Protein AF-A0A9E0BG37-F1 (afdb_monomer)

Structure (mmCIF, N/CA/C/O backbone):
data_AF-A0A9E0BG37-F1
#
_entry.id   AF-A0A9E0BG37-F1
#
loop_
_atom_site.group_PDB
_atom_site.id
_atom_site.type_symbol
_atom_site.label_atom_id
_atom_site.label_alt_id
_atom_site.label_comp_id
_atom_site.label_asym_id
_atom_site.label_entity_id
_atom_site.label_seq_id
_atom_site.pdbx_PDB_ins_code
_atom_site.Cartn_x
_atom_site.Cartn_y
_atom_site.Cartn_z
_atom_site.occupancy
_atom_site.B_iso_or_equiv
_atom_site.auth_seq_id
_atom_site.auth_comp_id
_atom_site.auth_asym_id
_atom_site.auth_atom_id
_atom_site.pdbx_PDB_model_num
ATOM 1 N N . MET A 1 1 ? 70.802 4.303 3.129 1.00 33.84 1 MET A N 1
ATOM 2 C CA . MET A 1 1 ? 70.538 4.110 1.684 1.00 33.84 1 MET A CA 1
ATOM 3 C C . MET A 1 1 ? 69.513 2.998 1.517 1.00 33.84 1 MET A C 1
ATOM 5 O O . MET A 1 1 ? 69.677 1.950 2.123 1.00 33.84 1 MET A O 1
ATOM 9 N N . LYS A 1 2 ? 68.435 3.285 0.775 1.00 27.44 2 LYS A N 1
ATOM 10 C CA . LYS A 1 2 ? 67.266 2.429 0.494 1.00 27.44 2 LYS A CA 1
ATOM 11 C C . LYS A 1 2 ? 67.634 1.155 -0.272 1.00 27.44 2 LYS A C 1
ATOM 13 O O . LYS A 1 2 ? 68.474 1.248 -1.159 1.00 27.44 2 LYS A O 1
ATOM 18 N N . LYS A 1 3 ? 66.863 0.076 -0.077 1.00 28.39 3 LYS A N 1
ATOM 19 C CA . LYS A 1 3 ? 66.302 -0.750 -1.168 1.00 28.39 3 LYS A CA 1
ATOM 20 C C . LYS A 1 3 ? 64.937 -1.301 -0.735 1.00 28.39 3 LYS A C 1
ATOM 22 O O . LYS A 1 3 ? 64.868 -2.160 0.131 1.00 28.39 3 LYS A O 1
ATOM 27 N N . VAL A 1 4 ? 63.866 -0.767 -1.321 1.00 30.50 4 VAL A N 1
ATOM 28 C CA . VAL A 1 4 ? 62.513 -1.343 -1.276 1.00 30.50 4 VAL A CA 1
ATOM 29 C C . VAL A 1 4 ? 62.276 -1.945 -2.656 1.00 30.50 4 VAL A C 1
ATOM 31 O O . VAL A 1 4 ? 62.467 -1.258 -3.659 1.00 30.50 4 VAL A O 1
ATOM 34 N N . TYR A 1 5 ? 61.946 -3.233 -2.695 1.00 28.92 5 TYR A N 1
ATOM 35 C CA . TYR A 1 5 ? 61.667 -3.972 -3.921 1.00 28.92 5 TYR A CA 1
ATOM 36 C C . TYR A 1 5 ? 60.221 -3.723 -4.362 1.00 28.92 5 TYR A C 1
ATOM 38 O O . TYR A 1 5 ? 59.288 -3.919 -3.588 1.00 28.92 5 TYR A O 1
ATOM 46 N N . ILE A 1 6 ? 60.059 -3.291 -5.612 1.00 29.67 6 ILE A N 1
ATOM 47 C CA . ILE A 1 6 ? 58.786 -3.251 -6.335 1.00 29.67 6 ILE A CA 1
ATOM 48 C C . ILE A 1 6 ? 58.607 -4.625 -6.977 1.00 29.67 6 ILE A C 1
ATOM 50 O O . ILE A 1 6 ? 59.437 -5.027 -7.792 1.00 29.67 6 ILE A O 1
ATOM 54 N N . ILE A 1 7 ? 57.534 -5.332 -6.626 1.00 31.00 7 ILE A N 1
ATOM 55 C CA . ILE A 1 7 ? 57.064 -6.481 -7.402 1.00 31.00 7 ILE A CA 1
ATOM 56 C C . ILE A 1 7 ? 55.929 -5.982 -8.287 1.00 31.00 7 ILE A C 1
ATOM 58 O O . ILE A 1 7 ? 54.813 -5.733 -7.840 1.00 31.00 7 ILE A O 1
ATOM 62 N N . LEU A 1 8 ? 56.286 -5.789 -9.551 1.00 25.41 8 LEU A N 1
ATOM 63 C CA . LEU A 1 8 ? 55.382 -5.650 -10.677 1.00 25.41 8 LEU A CA 1
ATOM 64 C C . LEU A 1 8 ? 54.981 -7.074 -11.085 1.00 25.41 8 LEU A C 1
ATOM 66 O O . LEU A 1 8 ? 55.859 -7.876 -11.399 1.00 25.41 8 LEU A O 1
ATOM 70 N N . LEU A 1 9 ? 53.689 -7.394 -11.093 1.00 25.84 9 LEU A N 1
ATOM 71 C CA . LEU A 1 9 ? 53.201 -8.612 -11.736 1.00 25.84 9 LEU A CA 1
ATOM 72 C C . LEU A 1 9 ? 52.105 -8.226 -12.724 1.00 25.84 9 LEU A C 1
ATOM 74 O O . LEU A 1 9 ? 51.001 -7.826 -12.370 1.00 25.84 9 LEU A O 1
ATOM 78 N N . LEU A 1 10 ? 52.525 -8.265 -13.981 1.00 24.41 10 LEU A N 1
ATOM 79 C CA . LEU A 1 10 ? 51.760 -8.088 -15.204 1.00 24.41 10 LEU A CA 1
ATOM 80 C C . LEU A 1 10 ? 51.580 -9.483 -15.828 1.00 24.41 10 LEU A C 1
ATOM 82 O O . LEU A 1 10 ? 52.357 -10.385 -15.514 1.00 24.41 10 LEU A O 1
ATOM 86 N N . LEU A 1 11 ? 50.646 -9.579 -16.784 1.00 23.91 11 LEU A N 1
ATOM 87 C CA . LEU A 1 11 ? 50.304 -10.723 -17.656 1.00 23.91 11 LEU A CA 1
ATOM 88 C C . LEU A 1 11 ? 49.291 -11.715 -17.031 1.00 23.91 11 LEU A C 1
ATOM 90 O O . LEU A 1 11 ? 49.453 -12.131 -15.897 1.00 23.91 11 LEU A O 1
ATOM 94 N N . VAL A 1 12 ? 48.207 -12.146 -17.692 1.00 26.84 12 VAL A N 1
ATOM 95 C CA . VAL A 1 12 ? 47.988 -12.419 -19.127 1.00 26.84 12 VAL A CA 1
ATOM 96 C C . VAL A 1 12 ? 46.494 -12.277 -19.483 1.00 26.84 12 VAL A C 1
ATOM 98 O O . VAL A 1 12 ? 45.635 -12.767 -18.757 1.00 26.84 12 VAL A O 1
ATOM 101 N N . MET A 1 13 ? 46.187 -11.673 -20.638 1.00 29.81 13 MET A N 1
ATOM 102 C CA . MET A 1 13 ? 44.907 -11.849 -21.342 1.00 29.81 13 MET A CA 1
ATOM 103 C C . MET A 1 13 ? 44.928 -13.153 -22.154 1.00 29.81 13 MET A C 1
ATOM 105 O O . MET A 1 13 ? 45.905 -13.384 -22.861 1.00 29.81 13 MET A O 1
ATOM 109 N N . THR A 1 14 ? 43.843 -13.936 -22.164 1.00 28.88 14 THR A N 1
ATOM 110 C CA . THR A 1 14 ? 43.161 -14.369 -23.410 1.00 28.88 14 THR A CA 1
ATOM 111 C C . THR A 1 14 ? 41.865 -15.155 -23.140 1.00 28.88 14 THR A C 1
ATOM 113 O O . THR A 1 14 ? 41.846 -16.201 -22.508 1.00 28.88 14 THR A O 1
ATOM 116 N N . ILE A 1 15 ? 40.785 -14.554 -23.640 1.00 42.16 15 ILE A N 1
ATOM 117 C CA . ILE A 1 15 ? 39.507 -15.041 -24.188 1.00 42.16 15 ILE A CA 1
ATOM 118 C C . ILE A 1 15 ? 39.285 -16.568 -24.244 1.00 42.16 15 ILE A C 1
ATOM 120 O O . ILE A 1 15 ? 40.029 -17.289 -24.903 1.00 42.16 15 ILE A O 1
ATOM 124 N N . SER A 1 16 ? 38.128 -17.018 -23.743 1.00 26.78 16 SER A N 1
ATOM 125 C CA . SER A 1 16 ? 37.364 -18.091 -24.396 1.00 26.78 16 SER A CA 1
ATOM 126 C C . SER A 1 16 ? 35.879 -17.720 -24.441 1.00 26.78 16 SER A C 1
ATOM 128 O O . SER A 1 16 ? 35.284 -17.312 -23.446 1.00 26.78 16 SER A O 1
ATOM 130 N N . ALA A 1 17 ? 35.311 -17.788 -25.643 1.00 35.38 17 ALA A N 1
ATOM 131 C CA . ALA A 1 17 ? 33.881 -17.721 -25.880 1.00 35.38 17 ALA A CA 1
ATOM 132 C C . ALA A 1 17 ? 33.238 -19.042 -25.440 1.00 35.38 17 ALA A C 1
ATOM 134 O O . ALA A 1 17 ? 33.776 -20.114 -25.710 1.00 35.38 17 ALA A O 1
ATOM 135 N N . GLY A 1 18 ? 32.067 -18.955 -24.816 1.00 22.45 18 GLY A N 1
ATOM 136 C CA . GLY A 1 18 ? 31.237 -20.103 -24.485 1.00 22.45 18 GLY A CA 1
ATOM 137 C C . GLY A 1 18 ? 29.770 -19.702 -24.488 1.00 22.45 18 GLY A C 1
ATOM 138 O O . GLY A 1 18 ? 29.236 -19.292 -23.465 1.00 22.45 18 GLY A O 1
ATOM 139 N N . CYS A 1 19 ? 29.115 -19.828 -25.644 1.00 36.56 19 CYS A N 1
ATOM 140 C CA . CYS A 1 19 ? 27.697 -20.171 -25.652 1.00 36.56 19 CYS A CA 1
ATOM 141 C C . CYS A 1 19 ? 27.573 -21.550 -24.995 1.00 36.56 19 CYS A C 1
ATOM 143 O O . CYS A 1 19 ? 28.196 -22.505 -25.454 1.00 36.56 19 CYS A O 1
ATOM 145 N N . GLY A 1 20 ? 26.803 -21.643 -23.917 1.00 24.50 20 GLY A N 1
ATOM 146 C CA . GLY A 1 20 ? 26.601 -22.882 -23.181 1.00 24.50 20 GLY A CA 1
ATOM 147 C C . GLY A 1 20 ? 25.307 -22.814 -22.393 1.00 24.50 20 GLY A C 1
ATOM 148 O O . GLY A 1 20 ? 25.266 -22.289 -21.287 1.00 24.50 20 GLY A O 1
ATOM 149 N N . THR A 1 21 ? 24.247 -23.351 -22.987 1.00 39.25 21 THR A N 1
ATOM 150 C CA . THR A 1 21 ? 23.077 -23.868 -22.279 1.00 39.25 21 THR A CA 1
ATOM 151 C C . THR A 1 21 ? 23.546 -24.813 -21.173 1.00 39.25 21 THR A C 1
ATOM 153 O O . THR A 1 21 ? 24.202 -25.814 -21.461 1.00 39.25 21 THR A O 1
ATOM 156 N N . GLY A 1 22 ? 23.228 -24.498 -19.921 1.00 24.88 22 GLY A N 1
ATOM 157 C CA . GLY A 1 22 ? 23.651 -25.283 -18.767 1.00 24.88 22 GLY A CA 1
ATOM 158 C C . GLY A 1 22 ? 22.762 -25.002 -17.569 1.00 24.88 22 GLY A C 1
ATOM 159 O O . GLY A 1 22 ? 23.023 -24.098 -16.787 1.00 24.88 22 GLY A O 1
ATOM 160 N N . THR A 1 23 ? 21.695 -25.788 -17.473 1.00 37.16 23 THR A N 1
ATOM 161 C CA . THR A 1 23 ? 20.907 -26.069 -16.270 1.00 37.16 23 THR A CA 1
ATOM 162 C C . THR A 1 23 ? 21.766 -26.158 -15.008 1.00 37.16 23 THR A C 1
ATOM 164 O O . THR A 1 23 ? 22.649 -27.012 -14.928 1.00 37.16 23 THR A O 1
ATOM 167 N N . THR A 1 24 ? 21.429 -25.370 -13.987 1.00 25.39 24 THR A N 1
ATOM 168 C CA . THR A 1 24 ? 21.837 -25.613 -12.600 1.00 25.39 24 THR A CA 1
ATOM 169 C C . THR A 1 24 ? 20.607 -25.658 -11.695 1.00 25.39 24 THR A C 1
ATOM 171 O O . THR A 1 24 ? 19.903 -24.673 -11.507 1.00 25.39 24 THR A O 1
ATOM 174 N N . SER A 1 25 ? 20.357 -26.883 -11.226 1.00 27.12 25 SER A N 1
ATOM 175 C CA . SER A 1 25 ? 19.469 -27.354 -10.159 1.00 27.12 25 SER A CA 1
ATOM 176 C C . SER A 1 25 ? 18.181 -26.570 -9.895 1.00 27.12 25 SER A C 1
ATOM 178 O O . SER A 1 25 ? 18.138 -25.651 -9.077 1.00 27.12 25 SER A O 1
ATOM 180 N N . SER A 1 26 ? 17.090 -27.076 -10.468 1.00 27.30 26 SER A N 1
ATOM 181 C CA . SER A 1 26 ? 15.791 -27.033 -9.811 1.00 27.30 26 SER A CA 1
ATOM 182 C C . SER A 1 26 ? 15.921 -27.695 -8.436 1.00 27.30 26 SER A C 1
ATOM 184 O O . SER A 1 26 ? 15.933 -28.923 -8.319 1.0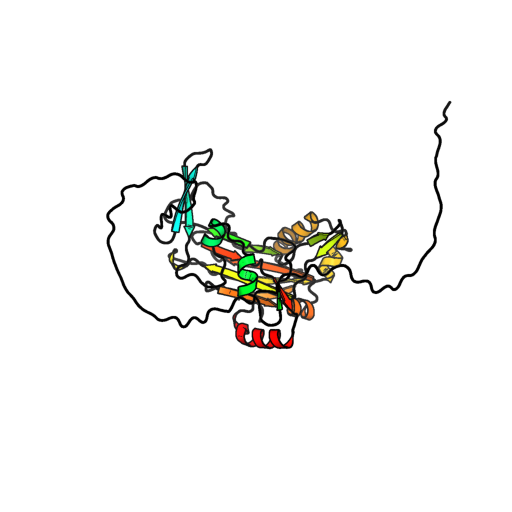0 27.30 26 SER A O 1
ATOM 186 N N . HIS A 1 27 ? 16.014 -26.894 -7.379 1.00 26.31 27 HIS A N 1
ATOM 187 C CA . HIS A 1 27 ? 15.347 -27.314 -6.161 1.00 26.31 27 HIS A CA 1
ATOM 188 C C . HIS A 1 27 ? 13.865 -27.242 -6.495 1.00 26.31 27 HIS A C 1
ATOM 190 O O . HIS A 1 27 ? 13.325 -26.158 -6.690 1.00 26.31 27 HIS A O 1
ATOM 196 N N . ASN A 1 28 ? 13.268 -28.416 -6.701 1.00 27.41 28 ASN A N 1
ATOM 197 C CA . ASN A 1 28 ? 11.829 -28.566 -6.781 1.00 27.41 28 ASN A CA 1
ATOM 198 C C . ASN A 1 28 ? 11.259 -27.923 -5.517 1.00 27.41 28 ASN A C 1
ATOM 200 O O . ASN A 1 28 ? 11.374 -28.499 -4.435 1.00 27.41 28 ASN A O 1
ATOM 204 N N . THR A 1 29 ? 10.710 -26.718 -5.645 1.00 33.53 29 THR A N 1
ATOM 205 C CA . THR A 1 29 ? 9.710 -26.242 -4.705 1.00 33.53 29 THR A CA 1
ATOM 206 C C . THR A 1 29 ? 8.596 -27.274 -4.749 1.00 33.53 29 THR A C 1
ATOM 208 O O . THR A 1 29 ? 8.144 -27.670 -5.828 1.00 33.53 29 THR A O 1
ATOM 211 N N . GLU A 1 30 ? 8.251 -27.787 -3.573 1.00 33.62 30 GLU A N 1
ATOM 212 C CA . GLU A 1 30 ? 7.044 -28.571 -3.363 1.00 33.62 30 GLU A CA 1
ATOM 213 C C . GLU A 1 30 ? 5.898 -27.899 -4.119 1.00 33.62 30 GLU A C 1
ATOM 215 O O . GLU A 1 30 ? 5.805 -26.672 -4.129 1.00 33.62 30 GLU A O 1
ATOM 220 N N . ALA A 1 31 ? 5.115 -28.706 -4.836 1.00 28.17 31 ALA A N 1
ATOM 221 C CA . ALA A 1 31 ? 3.999 -28.235 -5.636 1.00 28.17 31 ALA A CA 1
ATOM 222 C C . ALA A 1 31 ? 3.203 -27.188 -4.849 1.00 28.17 31 ALA A C 1
ATOM 224 O O . ALA A 1 31 ? 2.766 -27.476 -3.734 1.00 28.17 31 ALA A O 1
ATOM 225 N N . ASP A 1 32 ? 3.077 -25.991 -5.430 1.00 32.94 32 ASP A N 1
ATOM 226 C CA . ASP A 1 32 ? 2.276 -24.890 -4.909 1.00 32.94 32 ASP A CA 1
ATOM 227 C C . ASP A 1 32 ? 0.917 -25.452 -4.473 1.00 32.94 32 ASP A C 1
ATOM 229 O O . ASP A 1 32 ? 0.114 -25.877 -5.308 1.00 32.94 32 ASP A O 1
ATOM 233 N N . ILE A 1 33 ? 0.690 -25.532 -3.159 1.00 27.45 33 ILE A N 1
ATOM 234 C CA . ILE A 1 33 ? -0.598 -25.952 -2.618 1.00 27.45 33 ILE A CA 1
ATOM 235 C C . ILE A 1 33 ? -1.563 -24.819 -2.949 1.00 27.45 33 ILE A C 1
ATOM 237 O O . ILE A 1 33 ? -1.545 -23.757 -2.327 1.00 27.45 33 ILE A O 1
ATOM 241 N N . GLU A 1 34 ? -2.376 -25.038 -3.975 1.00 27.25 34 GLU A N 1
ATOM 242 C CA . GLU A 1 34 ? -3.554 -24.236 -4.260 1.00 27.25 34 GLU A CA 1
ATOM 243 C C . GLU A 1 34 ? -4.508 -24.436 -3.074 1.00 27.25 34 GLU A C 1
ATOM 245 O O . GLU A 1 34 ? -5.199 -25.446 -2.967 1.00 27.25 34 GLU A O 1
ATOM 250 N N . LEU A 1 35 ? -4.440 -23.533 -2.092 1.00 25.91 35 LEU A N 1
ATOM 251 C CA . LEU A 1 35 ? -5.394 -23.510 -0.990 1.00 25.91 35 LEU A CA 1
ATOM 252 C C . LEU A 1 35 ? -6.754 -23.140 -1.585 1.00 25.91 35 LEU A C 1
ATOM 254 O O . LEU A 1 35 ? -6.921 -22.035 -2.107 1.00 25.91 35 LEU A O 1
ATOM 258 N N . ASP A 1 36 ? -7.701 -24.077 -1.533 1.00 25.30 36 ASP A N 1
ATOM 259 C CA . ASP A 1 36 ? -9.070 -23.859 -1.991 1.00 25.30 36 ASP A CA 1
ATOM 260 C C . ASP A 1 36 ? -9.643 -22.587 -1.351 1.00 25.30 36 ASP A C 1
ATOM 262 O O . ASP A 1 36 ? -9.662 -22.441 -0.125 1.00 25.30 36 ASP A O 1
ATOM 266 N N . LYS A 1 37 ? -10.135 -21.666 -2.192 1.00 28.16 37 LYS A N 1
ATOM 267 C CA . LYS A 1 37 ? -10.905 -20.496 -1.748 1.00 28.16 37 LYS A CA 1
ATOM 268 C C . LYS A 1 37 ? -12.140 -21.033 -1.001 1.00 28.16 37 LYS A C 1
ATOM 270 O O . LYS A 1 37 ? -12.963 -21.697 -1.638 1.00 28.16 37 LYS A O 1
ATOM 275 N N . PRO A 1 38 ? -12.316 -20.795 0.313 1.00 25.77 38 PRO A N 1
ATOM 276 C CA . PRO A 1 38 ? -13.508 -21.267 0.998 1.00 25.77 38 PRO A CA 1
ATOM 277 C C . PRO A 1 38 ? -14.734 -20.568 0.403 1.00 25.77 38 PRO A C 1
ATOM 279 O O . PRO A 1 38 ? -14.831 -19.342 0.380 1.00 25.77 38 PRO A O 1
ATOM 282 N N . SER A 1 39 ? -15.683 -21.357 -0.093 1.00 27.47 39 SER A N 1
ATOM 283 C CA . SER A 1 39 ? -16.996 -20.873 -0.505 1.00 27.47 39 SER A CA 1
ATOM 284 C C . SER A 1 39 ? -17.760 -20.412 0.734 1.00 27.47 39 SER A C 1
ATOM 286 O O . SER A 1 39 ? -18.108 -21.250 1.567 1.00 27.47 39 SER A O 1
ATOM 288 N N . VAL A 1 40 ? -18.041 -19.115 0.875 1.00 29.70 40 VAL A N 1
ATOM 289 C CA . VAL A 1 40 ? -18.830 -18.626 2.015 1.00 29.70 40 VAL A CA 1
ATOM 290 C C . VAL A 1 40 ? -20.113 -17.961 1.542 1.00 29.70 40 VAL A C 1
ATOM 292 O O . VAL A 1 40 ? -20.187 -16.766 1.273 1.00 29.70 40 VAL A O 1
ATOM 295 N N . THR A 1 41 ? -21.157 -18.785 1.510 1.00 24.81 41 THR A N 1
ATOM 296 C CA . THR A 1 41 ? -22.531 -18.371 1.778 1.00 24.81 41 THR A CA 1
ATOM 297 C C . THR A 1 41 ? -22.603 -17.957 3.249 1.00 24.81 41 THR A C 1
ATOM 299 O O . THR A 1 41 ? -22.522 -18.809 4.136 1.00 24.81 41 THR A O 1
ATOM 302 N N . ILE A 1 42 ? -22.736 -16.662 3.533 1.00 30.11 42 ILE A N 1
ATOM 303 C CA . ILE A 1 42 ? -23.001 -16.187 4.896 1.00 30.11 42 ILE A CA 1
ATOM 304 C C . ILE A 1 42 ? -24.464 -16.508 5.204 1.00 30.11 42 ILE A C 1
ATOM 306 O O . ILE A 1 42 ? -25.372 -15.945 4.597 1.00 30.11 42 ILE A O 1
ATOM 310 N N . THR A 1 43 ? -24.689 -17.453 6.115 1.00 24.03 43 THR A N 1
ATOM 311 C CA . THR A 1 43 ? -26.020 -17.705 6.676 1.00 24.03 43 THR A CA 1
ATOM 312 C C . THR A 1 43 ? -26.113 -16.918 7.976 1.00 24.03 43 THR A C 1
ATOM 314 O O . THR A 1 43 ? -25.342 -17.159 8.901 1.00 24.03 43 THR A O 1
ATOM 317 N N . GLU A 1 44 ? -27.027 -15.952 8.017 1.00 33.75 44 GLU A N 1
ATOM 318 C CA . GLU A 1 44 ? -27.439 -15.248 9.232 1.00 33.75 44 GLU A CA 1
ATOM 319 C C . GLU A 1 44 ? -28.006 -16.232 10.273 1.00 33.75 44 GLU A C 1
ATOM 321 O O . GLU A 1 44 ? -28.578 -17.255 9.888 1.00 33.75 44 GLU A O 1
ATOM 326 N N . ASN A 1 45 ? -27.855 -15.875 11.562 1.00 29.17 45 ASN A N 1
ATOM 327 C CA . ASN A 1 45 ? -28.475 -16.385 12.811 1.00 29.17 45 ASN A CA 1
ATOM 328 C C . ASN A 1 45 ? -27.376 -16.680 13.865 1.00 29.17 45 ASN A C 1
ATOM 330 O O . ASN A 1 45 ? -26.423 -17.381 13.563 1.00 29.17 45 ASN A O 1
ATOM 334 N N . ASN A 1 46 ? -27.429 -16.271 15.139 1.00 27.31 46 ASN A N 1
ATOM 335 C CA . ASN A 1 46 ? -28.506 -15.693 15.940 1.00 27.31 46 ASN A CA 1
ATOM 336 C C . ASN A 1 46 ? -27.957 -15.164 17.297 1.00 27.31 46 ASN A C 1
ATOM 338 O O . ASN A 1 46 ? -27.155 -15.835 17.935 1.00 27.31 46 ASN A O 1
ATOM 342 N N . THR A 1 47 ? -28.444 -13.985 17.705 1.00 25.80 47 THR A N 1
ATOM 343 C CA . THR A 1 47 ? -28.925 -13.550 19.047 1.00 25.80 47 THR A CA 1
ATOM 344 C C . THR A 1 47 ? -28.150 -13.781 20.374 1.00 25.80 47 THR A C 1
ATOM 346 O O . THR A 1 47 ? -27.991 -14.895 20.853 1.00 25.80 47 THR A O 1
ATOM 349 N N . LEU A 1 48 ? -27.890 -12.639 21.043 1.00 29.06 48 LEU A N 1
ATOM 350 C CA . LEU A 1 48 ? -28.125 -12.260 22.461 1.00 29.06 48 LEU A CA 1
ATOM 351 C C . LEU A 1 48 ? -27.725 -13.184 23.644 1.00 29.06 48 LEU A C 1
ATOM 353 O O . LEU A 1 48 ? -28.390 -14.173 23.930 1.00 29.06 48 LEU A O 1
ATOM 357 N N . GLY A 1 49 ? -26.831 -12.645 24.491 1.00 27.53 49 GLY A N 1
ATOM 358 C CA . GLY A 1 49 ? -27.053 -12.472 25.940 1.00 27.53 49 GLY A CA 1
ATOM 359 C C . GLY A 1 49 ? -26.586 -13.576 26.898 1.00 27.53 49 GLY A C 1
ATOM 360 O O . GLY A 1 49 ? -27.252 -14.600 27.016 1.00 27.53 49 GLY A O 1
ATOM 361 N N . LYS A 1 50 ? -25.544 -13.300 27.706 1.00 25.67 50 LYS A N 1
ATOM 362 C CA . LYS A 1 50 ? -25.519 -13.681 29.133 1.00 25.67 50 LYS A CA 1
ATOM 363 C C . LYS A 1 50 ? -24.429 -12.979 29.952 1.00 25.67 50 LYS A C 1
ATOM 365 O O . LYS A 1 50 ? -23.418 -12.543 29.420 1.00 25.67 50 LYS A O 1
ATOM 370 N N . ASP A 1 51 ? -24.742 -12.885 31.237 1.00 23.72 51 ASP A N 1
ATOM 371 C CA . ASP A 1 51 ? -24.274 -11.984 32.282 1.00 23.72 51 ASP A CA 1
ATOM 372 C C . ASP A 1 51 ? -22.786 -11.995 32.657 1.00 23.72 51 ASP A C 1
ATOM 374 O O . ASP A 1 51 ? -22.089 -13.007 32.628 1.00 23.72 51 ASP A O 1
ATOM 378 N N . VAL A 1 52 ? -22.375 -10.813 33.120 1.00 36.41 52 VAL A N 1
ATOM 379 C CA . VAL A 1 52 ? -21.166 -10.506 33.882 1.00 36.41 52 VAL A CA 1
ATOM 380 C C . VAL A 1 52 ? -21.324 -11.045 35.305 1.00 36.41 52 VAL A C 1
ATOM 382 O O . VAL A 1 52 ? -21.900 -10.373 36.155 1.00 36.41 52 VAL A O 1
ATOM 385 N N . SER A 1 53 ? -20.804 -12.237 35.576 1.00 29.53 53 SER A N 1
ATOM 386 C CA . SER A 1 53 ? -20.323 -12.640 36.904 1.00 29.53 53 SER A CA 1
ATOM 387 C C . SER A 1 53 ? -19.709 -14.030 36.816 1.00 29.53 53 SER A C 1
ATOM 389 O O . SER A 1 53 ? -20.398 -14.966 36.420 1.00 29.53 53 SER A O 1
ATOM 391 N N . ASP A 1 54 ? -18.426 -14.113 37.171 1.00 25.75 54 ASP A N 1
ATOM 392 C CA . ASP A 1 54 ? -17.747 -15.225 37.862 1.00 25.75 54 ASP A CA 1
ATOM 393 C C . ASP A 1 54 ? -16.316 -15.376 37.334 1.00 25.75 54 ASP A C 1
ATOM 395 O O . ASP A 1 54 ? -15.959 -16.275 36.576 1.00 25.75 54 ASP A O 1
ATOM 399 N N . ILE A 1 55 ? -15.488 -14.417 37.755 1.00 40.44 55 ILE A N 1
ATOM 400 C CA . ILE A 1 55 ? -14.034 -14.540 37.789 1.00 40.44 55 ILE A CA 1
ATOM 401 C C . ILE A 1 55 ? -13.711 -15.295 39.077 1.00 40.44 55 ILE A C 1
ATOM 403 O O . ILE A 1 55 ? -13.949 -14.747 40.148 1.00 40.44 55 ILE A O 1
ATOM 407 N N . GLU A 1 56 ? -13.126 -16.489 38.986 1.00 28.70 56 GLU A N 1
ATOM 408 C CA . GLU A 1 56 ? -12.033 -16.869 39.887 1.00 28.70 56 GLU A CA 1
ATOM 409 C C . GLU A 1 56 ? -11.221 -18.064 39.359 1.00 28.70 56 GLU A C 1
ATOM 411 O O . GLU A 1 56 ? -11.695 -19.189 39.249 1.00 28.70 56 GLU A O 1
ATOM 416 N N . SER A 1 57 ? -9.959 -17.745 39.060 1.00 34.81 57 SER A N 1
ATOM 417 C CA . SER A 1 57 ? -8.742 -18.544 39.223 1.00 34.81 57 SER A CA 1
ATOM 418 C C . SER A 1 57 ? -8.688 -19.988 38.715 1.00 34.81 57 SER A C 1
ATOM 420 O O . SER A 1 57 ? -9.154 -20.903 39.380 1.00 34.81 57 SER A O 1
ATOM 422 N N . GLU A 1 58 ? -7.828 -20.206 37.719 1.00 26.88 58 GLU A N 1
ATOM 423 C CA . GLU A 1 58 ? -6.777 -21.223 37.834 1.00 26.88 58 GLU A CA 1
ATOM 424 C C . GLU A 1 58 ? -5.515 -20.760 37.089 1.00 26.88 58 GLU A C 1
ATOM 426 O O . GLU A 1 58 ? -5.451 -20.697 35.866 1.00 26.88 58 GLU A O 1
ATOM 431 N N . LYS A 1 59 ? -4.502 -20.380 37.876 1.00 38.47 59 LYS A N 1
ATOM 432 C CA . LYS A 1 59 ? -3.144 -20.074 37.423 1.00 38.47 59 LYS A CA 1
ATOM 433 C C . LYS A 1 59 ? -2.434 -21.399 37.164 1.00 38.47 59 LYS A C 1
ATOM 435 O O . LYS A 1 59 ? -2.222 -22.148 38.115 1.00 38.47 59 LYS A O 1
ATOM 440 N N . ASN A 1 60 ? -1.991 -21.645 35.936 1.00 28.08 60 ASN A N 1
ATOM 441 C CA . ASN A 1 60 ? -0.917 -22.597 35.678 1.00 28.08 60 ASN A CA 1
ATOM 442 C C . ASN A 1 60 ? 0.062 -22.042 34.648 1.00 28.08 60 ASN A C 1
ATOM 444 O O . ASN A 1 60 ? -0.310 -21.552 33.590 1.00 28.08 60 ASN A O 1
ATOM 448 N N . SER A 1 61 ? 1.332 -22.099 35.034 1.00 35.75 61 SER A N 1
ATOM 449 C CA . SER A 1 61 ? 2.473 -21.527 34.344 1.00 35.75 61 SER A CA 1
ATOM 450 C C . SER A 1 61 ? 2.785 -22.243 33.031 1.00 35.75 61 SER A C 1
ATOM 452 O O . SER A 1 61 ? 3.226 -23.394 33.033 1.00 35.75 61 SER A O 1
ATOM 454 N N . SER A 1 62 ? 2.680 -21.499 31.941 1.00 33.97 62 SER A N 1
ATOM 455 C CA . SER A 1 62 ? 3.569 -21.538 30.780 1.00 33.97 62 SER A CA 1
ATOM 456 C C . SER A 1 62 ? 3.407 -20.188 30.086 1.00 33.97 62 SER A C 1
ATOM 458 O O . SER A 1 62 ? 2.266 -19.765 29.936 1.00 33.97 62 SER A O 1
ATOM 460 N N . ASP A 1 63 ? 4.504 -19.515 29.731 1.00 40.81 63 ASP A N 1
ATOM 461 C CA . ASP A 1 63 ? 4.554 -18.184 29.097 1.00 40.81 63 ASP A CA 1
ATOM 462 C C . ASP A 1 63 ? 3.825 -18.163 27.740 1.00 40.81 63 ASP A C 1
ATOM 464 O O . ASP A 1 63 ? 4.446 -18.182 26.679 1.00 40.81 63 ASP A O 1
ATOM 468 N N . ASN A 1 64 ? 2.493 -18.178 27.777 1.00 36.16 64 ASN A N 1
ATOM 469 C CA . ASN A 1 64 ? 1.632 -18.295 26.615 1.00 36.16 64 ASN A CA 1
ATOM 470 C C . ASN A 1 64 ? 0.645 -17.130 26.594 1.00 36.16 64 ASN A C 1
ATOM 472 O O . ASN A 1 64 ? -0.091 -16.876 27.545 1.00 36.16 64 ASN A O 1
ATOM 476 N N . SER A 1 65 ? 0.661 -16.433 25.471 1.00 42.88 65 SER A N 1
ATOM 477 C CA . SER A 1 65 ? -0.062 -15.220 25.102 1.00 42.88 65 SER A CA 1
ATOM 478 C C . SER A 1 65 ? -1.581 -15.403 24.943 1.00 42.88 65 SER A C 1
ATOM 480 O O . SER A 1 65 ? -2.153 -14.924 23.966 1.00 42.88 65 SER A O 1
ATOM 482 N N . ASP A 1 66 ? -2.239 -16.123 25.850 1.00 45.16 66 ASP A N 1
ATOM 483 C CA . ASP A 1 66 ? -3.665 -16.463 25.732 1.00 45.16 66 ASP A CA 1
ATOM 484 C C . ASP A 1 66 ? -4.538 -15.994 26.908 1.00 45.16 66 ASP A C 1
ATOM 486 O O . ASP A 1 66 ? -5.737 -16.273 26.922 1.00 45.16 66 ASP A O 1
ATOM 490 N N . ASP A 1 67 ? -4.000 -15.178 27.822 1.00 51.66 67 ASP A N 1
ATOM 491 C CA . ASP A 1 67 ? -4.787 -14.425 28.814 1.00 51.66 67 ASP A CA 1
ATOM 492 C C . ASP A 1 67 ? -5.514 -13.242 28.137 1.00 51.66 67 ASP A C 1
ATOM 494 O O . ASP A 1 67 ? -5.289 -12.066 28.424 1.00 51.66 67 ASP A O 1
ATOM 498 N N . ARG A 1 68 ? -6.371 -13.554 27.157 1.00 62.41 68 ARG A N 1
ATOM 499 C CA . ARG A 1 68 ? -7.146 -12.586 26.375 1.00 62.41 68 ARG A CA 1
ATOM 500 C C . ARG A 1 68 ? -8.220 -11.941 27.244 1.00 62.41 68 ARG A C 1
ATOM 502 O O . ARG A 1 68 ? -9.342 -12.436 27.328 1.00 62.41 68 ARG A O 1
ATOM 509 N N . ILE A 1 69 ? -7.909 -10.791 27.829 1.00 68.31 69 ILE A N 1
ATOM 510 C CA . ILE A 1 69 ? -8.943 -9.884 28.325 1.00 68.31 69 ILE A CA 1
ATOM 511 C C . ILE A 1 69 ? -9.454 -9.097 27.119 1.00 68.31 69 ILE A C 1
ATOM 513 O O . ILE A 1 69 ? -8.724 -8.292 26.539 1.00 68.31 69 ILE A O 1
ATOM 517 N N . ILE A 1 70 ? -10.694 -9.371 26.711 1.00 73.69 70 ILE A N 1
ATOM 518 C CA . ILE A 1 70 ? -11.391 -8.555 25.717 1.00 73.69 70 ILE A CA 1
ATOM 519 C C . ILE A 1 70 ? -12.231 -7.532 26.467 1.00 73.69 70 ILE A C 1
ATOM 521 O O . ILE A 1 70 ? -13.165 -7.898 27.179 1.00 73.69 70 ILE A O 1
ATOM 525 N N . ASP A 1 71 ? -11.915 -6.257 26.277 1.00 70.75 71 ASP A N 1
ATOM 526 C CA . ASP A 1 71 ? -12.684 -5.145 26.823 1.00 70.75 71 ASP A CA 1
ATOM 527 C C . ASP A 1 71 ? -13.080 -4.203 25.691 1.00 70.75 71 ASP A C 1
ATOM 529 O O . ASP A 1 71 ? -12.228 -3.677 24.977 1.00 70.75 71 ASP A O 1
ATOM 533 N N . SER A 1 72 ? -14.389 -4.016 25.509 1.00 77.25 72 SER A N 1
ATOM 534 C CA . SER A 1 72 ? -14.950 -3.008 24.604 1.00 77.25 72 SER A CA 1
ATOM 535 C C . SER A 1 72 ? -14.387 -3.055 23.171 1.00 77.25 72 SER A C 1
ATOM 537 O O . SER A 1 72 ? -14.185 -2.022 22.541 1.00 77.25 72 SER A O 1
ATOM 539 N N . GLY A 1 73 ? -14.120 -4.262 22.655 1.00 83.06 73 GLY A N 1
ATOM 540 C CA . GLY A 1 73 ? -13.574 -4.469 21.307 1.00 83.06 73 GLY A CA 1
ATOM 541 C C . GLY A 1 73 ? -12.046 -4.377 21.199 1.00 83.06 73 GLY A C 1
ATOM 542 O O . GLY A 1 73 ? -11.514 -4.351 20.091 1.00 83.06 73 GLY A O 1
ATOM 543 N N . PHE A 1 74 ? -11.333 -4.370 22.326 1.00 84.00 74 PHE A N 1
ATOM 544 C CA . PHE A 1 74 ? -9.873 -4.402 22.384 1.00 84.00 74 PHE A CA 1
ATOM 545 C C . PHE A 1 74 ? -9.378 -5.675 23.064 1.00 84.00 74 PHE A C 1
ATOM 547 O O . PHE A 1 74 ? -9.933 -6.100 24.075 1.00 84.00 74 PHE A O 1
ATOM 554 N N . TRP A 1 75 ? -8.288 -6.246 22.555 1.00 83.25 75 TRP A N 1
ATOM 555 C CA . TRP A 1 75 ? -7.476 -7.211 23.288 1.00 83.25 75 TRP A CA 1
ATOM 556 C C . TRP A 1 75 ? -6.481 -6.462 24.174 1.00 83.25 75 TRP A C 1
ATOM 558 O O . TRP A 1 75 ? -5.635 -5.706 23.685 1.00 83.25 75 TRP A O 1
ATOM 568 N N . VAL A 1 76 ? -6.612 -6.671 25.481 1.00 78.50 76 VAL A N 1
ATOM 569 C CA . VAL A 1 76 ? -5.867 -5.979 26.527 1.00 78.50 76 VAL A CA 1
ATOM 570 C C . VAL A 1 76 ? -4.800 -6.903 27.108 1.00 78.50 76 VAL A C 1
ATOM 572 O O . VAL A 1 76 ? -5.118 -7.979 27.607 1.00 78.50 76 VAL A O 1
ATOM 575 N N . ASN A 1 77 ? -3.538 -6.472 27.056 1.00 74.81 77 ASN A N 1
ATOM 576 C CA . ASN A 1 77 ? -2.393 -7.196 27.612 1.00 74.81 77 ASN A CA 1
ATOM 577 C C . ASN A 1 77 ? -1.659 -6.343 28.647 1.00 74.81 77 ASN A C 1
ATOM 579 O O . ASN A 1 77 ? -1.405 -5.162 28.410 1.00 74.81 77 ASN A O 1
ATOM 583 N N . GLU A 1 78 ? -1.261 -6.949 29.761 1.00 74.31 78 GLU A N 1
ATOM 584 C CA . GLU A 1 78 ? -0.366 -6.316 30.729 1.00 74.31 78 GLU A CA 1
ATOM 585 C C . GLU A 1 78 ? 1.086 -6.435 30.234 1.00 74.31 78 GLU A C 1
ATOM 587 O O . GLU A 1 78 ? 1.565 -7.527 29.928 1.00 74.31 78 GLU A O 1
ATOM 592 N N . LEU A 1 79 ? 1.802 -5.316 30.143 1.00 70.25 79 LEU A N 1
ATOM 593 C CA . LEU A 1 79 ? 3.201 -5.255 29.733 1.00 70.25 79 LEU A CA 1
ATOM 594 C C . LEU A 1 79 ? 4.055 -4.719 30.878 1.00 70.25 79 LEU A C 1
ATOM 596 O O . LEU A 1 79 ? 3.786 -3.663 31.451 1.00 70.25 79 LEU A O 1
ATOM 600 N N . LYS A 1 80 ? 5.129 -5.440 31.196 1.00 71.56 80 LYS A N 1
ATOM 601 C CA . LYS A 1 80 ? 6.121 -4.988 32.168 1.00 71.56 80 LYS A CA 1
ATOM 602 C C . LYS A 1 80 ? 7.219 -4.211 31.455 1.00 71.56 80 LYS A C 1
ATOM 604 O O . LYS A 1 80 ? 7.967 -4.791 30.676 1.00 71.56 80 LYS A O 1
ATOM 609 N N . THR A 1 81 ? 7.334 -2.926 31.765 1.00 68.62 81 THR A N 1
ATOM 610 C CA . THR A 1 81 ? 8.403 -2.048 31.271 1.00 68.62 81 THR A CA 1
ATOM 611 C C . THR A 1 81 ? 9.387 -1.721 32.393 1.00 68.62 81 THR A C 1
ATOM 613 O O . THR A 1 81 ? 9.100 -1.932 33.577 1.00 68.62 81 THR A O 1
ATOM 616 N N . ASP A 1 82 ? 10.531 -1.134 32.037 1.00 71.12 82 ASP A N 1
ATOM 617 C CA . ASP A 1 82 ? 11.498 -0.597 33.005 1.00 71.12 82 ASP A CA 1
ATOM 618 C C . ASP A 1 82 ? 10.887 0.495 33.908 1.00 71.12 82 ASP A C 1
ATOM 620 O O . ASP A 1 82 ? 11.354 0.715 35.026 1.00 71.12 82 ASP A O 1
ATOM 624 N N . ASN A 1 83 ? 9.807 1.143 33.453 1.00 67.81 83 ASN A N 1
ATOM 625 C CA . ASN A 1 83 ? 9.112 2.227 34.151 1.00 67.81 83 ASN A CA 1
ATOM 626 C C . ASN A 1 83 ? 7.862 1.764 34.924 1.00 67.81 83 ASN A C 1
ATOM 628 O O . ASN A 1 83 ? 7.155 2.596 35.495 1.00 67.81 83 ASN A O 1
ATOM 632 N N . GLY A 1 84 ? 7.586 0.456 34.969 1.00 69.12 84 GLY A N 1
ATOM 633 C CA . GLY A 1 84 ? 6.433 -0.125 35.661 1.00 69.12 84 GLY A CA 1
ATOM 634 C C . GLY A 1 84 ? 5.523 -0.944 34.745 1.00 69.12 84 GLY A C 1
ATOM 635 O O . GLY A 1 84 ? 5.890 -1.297 33.625 1.00 69.12 84 GLY A O 1
ATOM 636 N N . MET A 1 85 ? 4.331 -1.273 35.244 1.00 67.94 85 MET A N 1
ATOM 637 C CA . MET A 1 85 ? 3.322 -1.991 34.462 1.00 67.94 85 MET A CA 1
ATOM 638 C C . MET A 1 85 ? 2.536 -1.011 33.588 1.00 67.94 85 MET A C 1
ATOM 640 O O . MET A 1 85 ? 2.059 0.013 34.080 1.00 67.94 85 MET A O 1
ATOM 644 N N . VAL A 1 86 ? 2.388 -1.341 32.309 1.00 67.19 86 VAL A N 1
ATOM 645 C CA . VAL A 1 86 ? 1.558 -0.624 31.332 1.00 67.19 86 VAL A CA 1
ATOM 646 C C . VAL A 1 86 ? 0.583 -1.602 30.682 1.00 67.19 86 VAL A C 1
ATOM 648 O O . VAL A 1 86 ? 0.795 -2.810 30.721 1.00 67.19 86 VAL A O 1
ATOM 651 N N . TRP A 1 87 ? -0.485 -1.098 30.073 1.00 71.00 87 TRP A N 1
ATOM 652 C CA . TRP A 1 87 ? -1.481 -1.931 29.400 1.00 71.00 87 TRP A CA 1
ATOM 653 C C . TRP A 1 87 ? -1.451 -1.671 27.892 1.00 71.00 87 TRP A C 1
ATOM 655 O O . TRP A 1 87 ? -1.509 -0.526 27.452 1.00 71.00 87 TRP A O 1
ATOM 665 N N . LYS A 1 88 ? -1.366 -2.721 27.075 1.00 74.06 88 LYS A N 1
ATOM 666 C CA . LYS A 1 88 ? -1.467 -2.637 25.612 1.00 74.06 88 LYS A CA 1
ATOM 667 C C . LYS A 1 88 ? -2.886 -2.969 25.181 1.00 74.06 88 LYS A C 1
ATOM 669 O O . LYS A 1 88 ? -3.376 -4.049 25.489 1.00 74.06 88 LYS A O 1
ATOM 674 N N . TYR A 1 89 ? -3.499 -2.067 24.420 1.00 78.25 89 TYR A N 1
ATOM 675 C CA . TYR A 1 89 ? -4.843 -2.226 23.869 1.00 78.25 89 TYR A CA 1
ATOM 676 C C . TYR A 1 89 ? -4.743 -2.398 22.360 1.00 78.25 89 TYR A C 1
ATOM 678 O O . TYR A 1 89 ? -4.417 -1.455 21.641 1.00 78.25 89 TYR A O 1
ATOM 686 N N . THR A 1 90 ? -5.015 -3.606 21.888 1.00 82.94 90 THR A N 1
ATOM 687 C CA . THR A 1 90 ? -4.997 -3.945 20.464 1.00 82.94 90 THR A CA 1
ATOM 688 C C . THR A 1 90 ? -6.434 -3.926 19.950 1.00 82.94 90 THR A C 1
ATOM 690 O O . THR A 1 90 ? -7.239 -4.712 20.451 1.00 82.94 90 THR A O 1
ATOM 693 N N . PRO A 1 91 ? -6.802 -3.040 19.011 1.00 86.50 91 PRO A N 1
ATOM 694 C CA . PRO A 1 91 ? -8.164 -2.994 18.497 1.00 86.50 91 PRO A CA 1
ATOM 695 C C . PRO A 1 91 ? -8.460 -4.267 17.697 1.00 86.50 91 PRO A C 1
ATOM 697 O O . PRO A 1 91 ? -7.581 -4.792 17.010 1.00 86.50 91 PRO A O 1
ATOM 700 N N . LEU A 1 92 ? -9.688 -4.773 17.800 1.00 87.81 92 LEU A N 1
ATOM 701 C CA . LEU A 1 92 ? -10.115 -6.011 17.148 1.00 87.81 92 LEU A CA 1
ATOM 702 C C . LEU A 1 92 ? -11.140 -5.725 16.047 1.00 87.81 92 LEU A C 1
ATOM 704 O O . LEU A 1 92 ? -12.010 -4.869 16.206 1.00 87.81 92 LEU A O 1
ATOM 708 N N . ILE A 1 93 ? -11.065 -6.479 14.947 1.00 89.44 93 ILE A N 1
ATOM 709 C CA . ILE A 1 93 ? -12.090 -6.506 13.895 1.00 89.44 93 ILE A CA 1
ATOM 710 C C . ILE A 1 93 ? -12.983 -7.730 14.103 1.00 89.44 93 ILE A C 1
ATOM 712 O O . ILE A 1 93 ? -12.497 -8.860 14.170 1.00 89.44 93 ILE A O 1
ATOM 716 N N . SER A 1 94 ? -14.299 -7.511 14.178 1.00 84.31 94 SER A N 1
ATOM 717 C CA . SER A 1 94 ? -15.290 -8.581 14.302 1.00 84.31 94 SER A CA 1
ATOM 718 C C . SER A 1 94 ? -16.545 -8.279 13.469 1.00 84.31 94 SER A C 1
ATOM 720 O O . SER A 1 94 ? -17.187 -7.260 13.717 1.00 84.31 94 SER A O 1
ATOM 722 N N . PRO A 1 95 ? -16.934 -9.152 12.519 1.00 88.06 95 PRO A N 1
ATOM 723 C CA . PRO A 1 95 ? -16.218 -10.358 12.098 1.00 88.06 95 PRO A CA 1
ATOM 724 C C . PRO A 1 95 ? -14.927 -10.025 11.333 1.00 88.06 95 PRO A C 1
ATOM 726 O O . PRO A 1 95 ? -14.837 -8.988 10.679 1.00 88.06 95 PRO A O 1
ATOM 729 N N . LYS A 1 96 ? -13.943 -10.932 11.374 1.00 89.00 96 LYS A N 1
ATOM 730 C CA . LYS A 1 96 ? -12.720 -10.836 10.561 1.00 89.00 96 LYS A CA 1
ATOM 731 C C . LYS A 1 96 ? -13.056 -10.773 9.071 1.00 89.00 96 LYS A C 1
ATOM 733 O O . LYS A 1 96 ? -13.912 -11.517 8.589 1.00 89.00 96 LYS A O 1
ATOM 738 N N . VAL A 1 97 ? -12.329 -9.932 8.338 1.00 91.81 97 VAL A N 1
ATOM 739 C CA . VAL A 1 97 ? -12.419 -9.852 6.876 1.00 91.81 97 VAL A CA 1
ATOM 740 C C . VAL A 1 97 ? -11.323 -10.721 6.274 1.00 91.81 97 VAL A C 1
ATOM 742 O O . VAL A 1 97 ? -10.138 -10.497 6.500 1.00 91.81 97 VAL A O 1
ATOM 745 N N . ALA A 1 98 ? -11.721 -11.740 5.517 1.00 90.81 98 ALA A N 1
ATOM 746 C CA . ALA A 1 98 ? -10.781 -12.694 4.947 1.00 90.81 98 ALA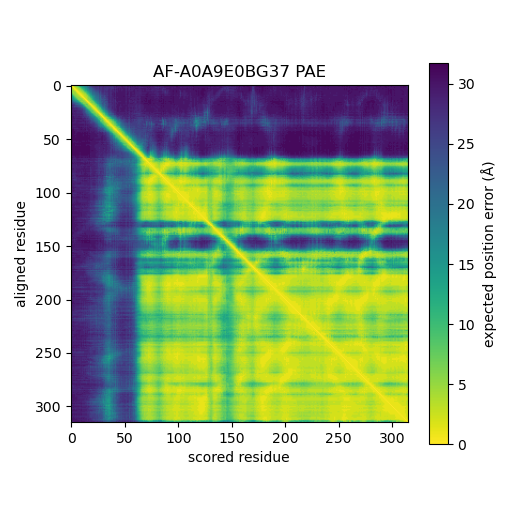 A CA 1
ATOM 747 C C . ALA A 1 98 ? -9.796 -12.006 3.983 1.00 90.81 98 ALA A C 1
ATOM 749 O O . ALA A 1 98 ? -10.203 -11.229 3.119 1.00 90.81 98 ALA A O 1
ATOM 750 N N . GLY A 1 99 ? -8.504 -12.301 4.143 1.00 90.88 99 GLY A N 1
ATOM 751 C CA . GLY A 1 99 ? -7.424 -11.703 3.353 1.00 90.88 99 GLY A CA 1
ATOM 752 C C . GLY A 1 99 ? -6.900 -10.363 3.873 1.00 90.88 99 GLY A C 1
ATOM 753 O O . GLY A 1 99 ? -5.885 -9.886 3.366 1.00 90.88 99 GLY A O 1
ATOM 754 N N . VAL A 1 100 ? -7.538 -9.758 4.880 1.00 93.31 100 VAL A N 1
ATOM 755 C CA . VAL A 1 100 ? -7.071 -8.507 5.490 1.00 93.31 100 VAL A CA 1
ATOM 756 C C . VAL A 1 100 ? -6.172 -8.812 6.683 1.00 93.31 100 VAL A C 1
ATOM 758 O O . VAL A 1 100 ? -6.603 -9.457 7.631 1.00 93.31 100 VAL A O 1
ATOM 761 N N . PHE A 1 101 ? -4.943 -8.298 6.635 1.00 90.69 101 PHE A N 1
ATOM 762 C CA . PHE A 1 101 ? -4.021 -8.298 7.767 1.00 90.69 101 PHE A CA 1
ATOM 763 C C . PHE A 1 101 ? -4.398 -7.167 8.729 1.00 90.69 101 PHE A C 1
ATOM 765 O O . PHE A 1 101 ? -4.498 -6.014 8.300 1.00 90.69 101 PHE A O 1
ATOM 772 N N . ASP A 1 102 ? -4.609 -7.471 10.008 1.00 91.88 102 ASP A N 1
ATOM 773 C CA . ASP A 1 102 ? -5.046 -6.490 11.008 1.00 91.88 102 ASP A CA 1
ATOM 774 C C . ASP A 1 102 ? -4.137 -6.426 12.253 1.00 91.88 102 ASP A C 1
ATOM 776 O O . ASP A 1 102 ? -3.078 -7.045 12.320 1.00 91.88 102 ASP A O 1
ATOM 780 N N . CYS A 1 103 ? -4.499 -5.592 13.230 1.00 88.56 103 CYS A N 1
ATOM 781 C CA . CYS A 1 103 ? -3.685 -5.333 14.419 1.00 88.56 103 CYS A CA 1
ATOM 782 C C . CYS A 1 103 ? -3.625 -6.541 15.352 1.00 88.56 103 CYS A C 1
ATOM 784 O O . CYS A 1 103 ? -2.668 -6.657 16.113 1.00 88.56 103 CYS A O 1
ATOM 786 N N . GLU A 1 104 ? -4.628 -7.421 15.333 1.00 88.25 104 GLU A N 1
ATOM 787 C CA . GLU A 1 104 ? -4.571 -8.658 16.107 1.00 88.25 104 GLU A CA 1
ATOM 788 C C . GLU A 1 104 ? -3.546 -9.612 15.493 1.00 88.25 104 GLU A C 1
ATOM 790 O O . GLU A 1 104 ? -2.764 -10.211 16.230 1.00 88.25 104 GLU A O 1
ATOM 795 N N . ASP A 1 105 ? -3.518 -9.714 14.164 1.00 89.06 105 ASP A N 1
ATOM 796 C CA . ASP A 1 105 ? -2.538 -10.523 13.439 1.00 89.06 105 ASP A CA 1
ATOM 797 C C . ASP A 1 105 ? -1.111 -10.011 13.698 1.00 89.06 105 ASP A C 1
ATOM 799 O O . ASP A 1 105 ? -0.231 -10.787 14.076 1.00 89.06 105 ASP A O 1
ATOM 803 N N . ASP A 1 106 ? -0.908 -8.693 13.600 1.00 84.12 106 ASP A N 1
ATOM 804 C CA . ASP A 1 106 ? 0.355 -8.019 13.927 1.00 84.12 106 ASP A CA 1
ATOM 805 C C . ASP A 1 106 ? 0.781 -8.275 15.383 1.00 84.12 106 ASP A C 1
ATOM 807 O O . ASP A 1 106 ? 1.910 -8.686 15.653 1.00 84.12 106 ASP A O 1
ATOM 811 N N . ALA A 1 107 ? -0.149 -8.141 16.335 1.00 80.94 107 ALA A N 1
ATOM 812 C CA . ALA A 1 107 ? 0.115 -8.400 17.748 1.00 80.94 107 ALA A CA 1
ATOM 813 C C . ALA A 1 107 ? 0.432 -9.873 18.052 1.00 80.94 107 ALA A C 1
ATOM 815 O O . ALA A 1 107 ? 1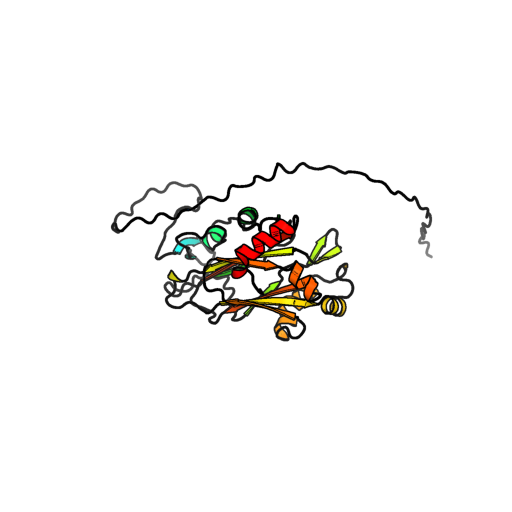.122 -10.152 19.035 1.00 80.94 107 ALA A O 1
ATOM 816 N N . LYS A 1 108 ? -0.056 -10.805 17.228 1.00 84.12 108 LYS A N 1
ATOM 817 C CA . LYS A 1 108 ? 0.240 -12.244 17.303 1.00 84.12 108 LYS A CA 1
ATOM 818 C C . LYS A 1 108 ? 1.493 -12.644 16.529 1.00 84.12 108 LYS A C 1
ATOM 820 O O . LYS A 1 108 ? 1.821 -13.828 16.516 1.00 84.12 108 LYS A O 1
ATOM 825 N N . PHE A 1 109 ? 2.190 -11.690 15.911 1.00 81.94 109 PHE A N 1
ATOM 826 C CA . PHE A 1 109 ? 3.330 -11.948 15.031 1.00 81.94 109 PHE A CA 1
ATOM 827 C C . PHE A 1 109 ? 2.990 -12.891 13.867 1.00 81.94 109 PHE A C 1
ATOM 829 O O . PHE A 1 109 ? 3.851 -13.635 13.395 1.00 81.94 109 PHE A O 1
ATOM 836 N N . VAL A 1 110 ? 1.739 -12.863 13.397 1.00 84.69 110 VAL A N 1
ATOM 837 C CA . VAL A 1 110 ? 1.370 -13.482 12.121 1.00 84.69 110 VAL A CA 1
ATOM 838 C C . VAL A 1 110 ? 2.088 -12.714 11.023 1.00 84.69 110 VAL A C 1
ATOM 840 O O . VAL A 1 110 ? 2.145 -11.482 11.048 1.00 84.69 110 VAL A O 1
ATOM 843 N N . PHE A 1 111 ? 2.649 -13.418 10.047 1.00 82.06 111 PHE A N 1
ATOM 844 C CA . PHE A 1 111 ? 3.346 -12.739 8.969 1.00 82.06 111 PHE A CA 1
ATOM 845 C C . PHE A 1 111 ? 2.403 -12.390 7.819 1.00 82.06 111 PHE A C 1
ATOM 847 O O . PHE A 1 111 ? 1.659 -13.227 7.314 1.00 82.06 111 PHE A O 1
ATOM 854 N N . SER A 1 112 ? 2.499 -11.155 7.325 1.00 78.56 112 SER A N 1
ATOM 855 C CA . SER A 1 112 ? 1.679 -10.641 6.219 1.00 78.56 112 SER A CA 1
ATOM 856 C C . SER A 1 112 ? 1.713 -11.502 4.948 1.00 78.56 112 SER A C 1
ATOM 858 O O . SER A 1 112 ? 0.711 -11.591 4.233 1.00 78.56 112 SER A O 1
ATOM 860 N N . TYR A 1 113 ? 2.841 -12.165 4.669 1.00 77.75 113 TYR A N 1
ATOM 861 C CA . TYR A 1 113 ? 3.005 -13.033 3.501 1.00 77.75 113 TYR A CA 1
ATOM 862 C C . TYR A 1 113 ? 2.161 -14.313 3.566 1.00 77.75 113 TYR A C 1
ATOM 864 O O . TYR A 1 113 ? 1.957 -14.945 2.528 1.00 77.75 113 TYR A O 1
ATOM 872 N N . GLU A 1 114 ? 1.640 -14.701 4.733 1.00 84.69 114 GLU A N 1
ATOM 873 C CA . GLU A 1 114 ? 0.715 -15.837 4.861 1.00 84.69 114 GLU A CA 1
ATOM 874 C C . GLU A 1 114 ? -0.580 -15.589 4.072 1.00 84.69 114 GLU A C 1
ATOM 876 O O . GLU A 1 114 ? -1.177 -16.515 3.525 1.00 84.69 114 GLU A O 1
ATOM 881 N N . TYR A 1 115 ? -0.948 -14.319 3.890 1.00 87.56 115 TYR A N 1
ATOM 882 C CA . TYR A 1 115 ? -2.082 -13.902 3.071 1.00 87.56 115 TYR A CA 1
ATOM 883 C C . TYR A 1 115 ? -1.758 -13.793 1.574 1.00 87.56 115 TYR A C 1
ATOM 885 O O . TYR A 1 115 ? -2.663 -13.575 0.766 1.00 87.56 115 TYR A O 1
ATOM 893 N N . SER A 1 116 ? -0.492 -13.956 1.166 1.00 86.75 116 SER A N 1
ATOM 894 C CA . SER A 1 116 ? -0.070 -13.737 -0.224 1.00 86.75 116 SER A CA 1
ATOM 895 C C . SER A 1 116 ? -0.772 -14.672 -1.207 1.00 86.75 116 SER A C 1
ATOM 897 O O . SER A 1 116 ? -1.159 -14.224 -2.283 1.00 86.75 116 SER A O 1
ATOM 899 N N . GLY A 1 117 ? -0.984 -15.938 -0.832 1.00 87.44 117 GLY A N 1
ATOM 900 C CA . GLY A 1 117 ? -1.708 -16.913 -1.648 1.00 87.44 117 GLY A CA 1
ATOM 901 C C . GLY A 1 117 ? -3.203 -16.610 -1.743 1.00 87.44 117 GLY A C 1
ATOM 902 O O . GLY A 1 117 ? -3.772 -16.713 -2.827 1.00 87.44 117 GLY A O 1
ATOM 903 N N . TYR A 1 118 ? -3.811 -16.181 -0.632 1.00 88.31 118 TYR A N 1
ATOM 904 C CA . TYR A 1 118 ? -5.232 -15.836 -0.564 1.00 88.31 118 TYR A CA 1
ATOM 905 C C . TYR A 1 118 ? -5.559 -14.599 -1.414 1.00 88.31 118 TYR A C 1
ATOM 907 O O . TYR A 1 118 ? -6.514 -14.605 -2.185 1.00 88.31 118 TYR A O 1
ATOM 915 N N . ASN A 1 119 ? -4.726 -13.560 -1.320 1.00 93.56 119 ASN A N 1
ATOM 916 C CA . ASN A 1 119 ? -4.915 -12.285 -2.018 1.00 93.56 119 ASN A CA 1
ATOM 917 C C . ASN A 1 119 ? -4.388 -12.280 -3.463 1.00 93.56 119 ASN A C 1
ATOM 919 O O . ASN A 1 119 ? -4.386 -11.238 -4.114 1.00 93.56 119 ASN A O 1
ATOM 923 N N . ARG A 1 120 ? -3.881 -13.410 -3.970 1.00 95.06 120 ARG A N 1
ATOM 924 C CA . ARG A 1 120 ? -3.235 -13.470 -5.285 1.00 95.06 120 ARG A CA 1
ATOM 925 C C . ARG A 1 120 ? -4.261 -13.310 -6.415 1.00 95.06 120 ARG A C 1
ATOM 927 O O . ARG A 1 120 ? -5.140 -14.164 -6.537 1.00 95.06 120 ARG A O 1
ATOM 934 N N . PRO A 1 121 ? -4.101 -12.314 -7.307 1.00 97.00 121 PRO A N 1
ATOM 935 C CA . PRO A 1 121 ? -4.892 -12.225 -8.529 1.00 97.00 121 PRO A CA 1
ATOM 936 C C . PRO A 1 121 ? -4.727 -13.462 -9.412 1.00 97.00 121 PRO A C 1
ATOM 938 O O . PRO A 1 121 ? -3.606 -13.965 -9.584 1.00 97.00 121 PRO A O 1
ATOM 941 N N . ASP A 1 122 ? -5.807 -13.923 -10.041 1.00 97.94 122 ASP A N 1
ATOM 942 C CA . ASP A 1 122 ? -5.701 -15.034 -10.985 1.00 97.94 122 ASP A CA 1
ATOM 943 C C . ASP A 1 122 ? -4.776 -14.642 -12.158 1.00 97.94 122 ASP A C 1
ATOM 945 O O . ASP A 1 122 ? -4.675 -13.484 -12.558 1.00 97.94 122 ASP A O 1
ATOM 949 N N . GLY A 1 123 ? -4.022 -15.610 -12.686 1.00 97.50 123 GLY A N 1
ATOM 950 C CA . GLY A 1 123 ? -3.018 -15.364 -13.730 1.00 97.50 123 GLY A CA 1
ATOM 951 C C . GLY A 1 123 ? -1.686 -14.778 -13.238 1.00 97.50 123 GLY A C 1
ATOM 952 O O . GLY A 1 123 ? -0.753 -14.621 -14.029 1.00 97.50 123 GLY A O 1
ATOM 953 N N . THR A 1 124 ? -1.520 -14.525 -11.939 1.00 97.44 124 THR A N 1
ATOM 954 C CA . THR A 1 124 ? -0.256 -14.025 -11.369 1.00 97.44 124 THR A CA 1
ATOM 955 C C . THR A 1 124 ? 0.483 -15.076 -10.539 1.00 97.44 124 THR A C 1
ATOM 957 O O . THR A 1 124 ? -0.060 -16.130 -10.215 1.00 97.44 124 THR A O 1
ATOM 960 N N . LYS A 1 125 ? 1.740 -14.805 -10.182 1.00 94.38 125 LYS A N 1
ATOM 961 C CA . LYS A 1 125 ? 2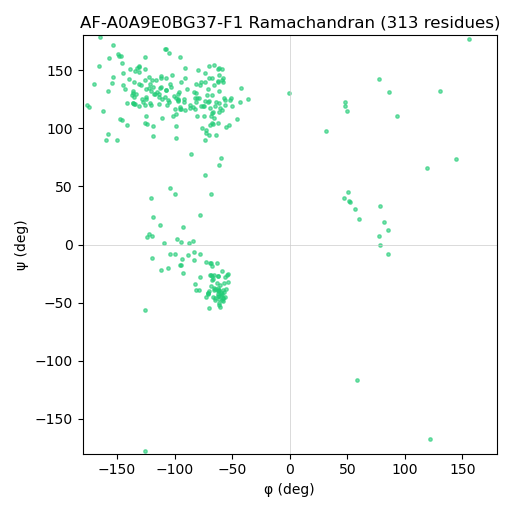.525 -15.548 -9.185 1.00 94.38 125 LYS A CA 1
ATOM 962 C C . LYS A 1 125 ? 2.974 -14.597 -8.088 1.00 94.38 125 LYS A C 1
ATOM 964 O O . LYS A 1 125 ? 3.323 -13.456 -8.387 1.00 94.38 125 LYS A O 1
ATOM 969 N N . THR A 1 126 ? 3.016 -15.080 -6.848 1.00 90.19 126 THR A N 1
ATOM 970 C CA . THR A 1 126 ? 3.597 -14.328 -5.730 1.00 90.19 126 THR A CA 1
ATOM 971 C C . THR A 1 126 ? 5.033 -13.957 -6.065 1.00 90.19 126 THR A C 1
ATOM 973 O O . THR A 1 126 ? 5.848 -14.814 -6.419 1.00 90.19 126 THR A O 1
ATOM 976 N N . ALA A 1 127 ? 5.338 -12.665 -6.003 1.00 83.81 127 ALA A N 1
ATOM 977 C CA . ALA A 1 127 ? 6.691 -12.195 -6.204 1.00 83.81 127 ALA A CA 1
ATOM 978 C C . ALA A 1 127 ? 7.500 -12.441 -4.927 1.00 83.81 127 ALA A C 1
ATOM 980 O O . ALA A 1 127 ? 7.027 -12.195 -3.820 1.00 83.81 127 ALA A O 1
ATOM 981 N N . THR A 1 128 ? 8.741 -12.914 -5.062 1.00 70.12 128 THR A N 1
ATOM 982 C CA . THR A 1 128 ? 9.651 -12.984 -3.915 1.00 70.12 128 THR A CA 1
ATOM 983 C C . THR A 1 128 ? 9.981 -11.565 -3.471 1.00 70.12 128 THR A C 1
ATOM 985 O O . THR A 1 128 ? 10.782 -10.878 -4.112 1.00 70.12 128 THR A O 1
ATOM 988 N N . LEU A 1 129 ? 9.360 -11.132 -2.378 1.00 61.59 129 LEU A N 1
ATOM 989 C CA . LEU A 1 129 ? 9.608 -9.831 -1.778 1.00 61.59 129 LEU A CA 1
ATOM 990 C C . LEU A 1 129 ? 11.044 -9.784 -1.265 1.00 61.59 129 LEU A C 1
ATOM 992 O O . LEU A 1 129 ? 11.457 -10.585 -0.430 1.00 61.59 129 LEU A O 1
ATOM 996 N N . LYS A 1 130 ? 11.831 -8.850 -1.799 1.00 56.03 130 LYS A N 1
ATOM 997 C CA . LYS A 1 130 ? 13.226 -8.627 -1.378 1.00 56.03 130 LYS A CA 1
ATOM 998 C C . LYS A 1 130 ? 13.374 -7.532 -0.320 1.00 56.03 130 LYS A C 1
ATOM 1000 O O . LYS A 1 130 ? 14.496 -7.214 0.060 1.00 56.03 130 LYS A O 1
ATOM 1005 N N . SER A 1 131 ? 12.266 -6.946 0.124 1.00 51.62 131 SER A N 1
ATOM 1006 C CA . SER A 1 131 ? 12.231 -5.896 1.137 1.00 51.62 131 SER A CA 1
ATOM 1007 C C . SER A 1 131 ? 10.890 -5.918 1.866 1.00 51.62 131 SER A C 1
ATOM 1009 O O . SER A 1 131 ? 9.867 -6.206 1.247 1.00 51.62 131 SER A O 1
ATOM 1011 N N . TYR A 1 132 ? 10.930 -5.624 3.163 1.00 52.44 132 TYR A N 1
ATOM 1012 C CA . TYR A 1 132 ? 9.766 -5.446 4.025 1.00 52.44 132 TYR A CA 1
ATOM 1013 C C . TYR A 1 132 ? 9.346 -3.979 4.021 1.00 52.44 132 TYR A C 1
ATOM 1015 O O . TYR A 1 132 ? 10.204 -3.094 4.104 1.00 52.44 132 TYR A O 1
ATOM 1023 N N . GLY A 1 133 ? 8.042 -3.719 4.063 1.00 56.50 133 GLY A N 1
ATOM 1024 C CA . GLY A 1 133 ? 7.559 -2.497 4.679 1.00 56.50 133 GLY A CA 1
ATOM 1025 C C . GLY A 1 133 ? 6.791 -1.591 3.749 1.00 56.50 133 GLY A C 1
ATOM 1026 O O . GLY A 1 133 ? 7.184 -0.444 3.583 1.00 56.50 133 GLY A O 1
ATOM 1027 N N . CYS A 1 134 ? 5.630 -2.030 3.277 1.00 69.31 134 CYS A N 1
ATOM 1028 C CA . CYS A 1 134 ? 4.553 -1.096 2.963 1.00 69.31 134 CYS A CA 1
ATOM 1029 C C . CYS A 1 134 ? 3.458 -1.131 4.037 1.00 69.31 134 CYS A C 1
ATOM 1031 O O . CYS A 1 134 ? 2.275 -1.254 3.740 1.00 69.31 134 CYS A O 1
ATOM 1033 N N . GLN A 1 135 ? 3.862 -1.046 5.307 1.00 76.44 135 GLN A N 1
ATOM 1034 C CA . GLN A 1 135 ? 2.945 -1.062 6.442 1.00 76.44 135 GLN A CA 1
ATOM 1035 C C . GLN A 1 135 ? 2.839 0.325 7.086 1.00 76.44 135 GLN A C 1
ATOM 1037 O O . GLN A 1 135 ? 3.853 0.973 7.367 1.00 76.44 135 GLN A O 1
ATOM 1042 N N . PHE A 1 136 ? 1.605 0.754 7.346 1.00 76.69 136 PHE A N 1
ATOM 1043 C CA . PHE A 1 136 ? 1.287 1.851 8.253 1.00 76.69 136 PHE A CA 1
ATOM 1044 C C . PHE A 1 136 ? 0.369 1.312 9.343 1.00 76.69 136 PHE A C 1
ATOM 1046 O O . PHE A 1 136 ? -0.715 0.815 9.040 1.00 76.69 136 PHE A O 1
ATOM 1053 N N . ILE A 1 137 ? 0.785 1.434 10.599 1.00 77.12 137 ILE A N 1
ATOM 1054 C CA . ILE A 1 137 ? -0.039 1.069 11.749 1.00 77.12 137 ILE A CA 1
ATOM 1055 C C . ILE A 1 137 ? -0.275 2.329 12.563 1.00 77.12 137 ILE A C 1
ATOM 1057 O O . ILE A 1 137 ? 0.676 3.027 12.919 1.00 77.12 137 ILE A O 1
ATOM 1061 N N . TYR A 1 138 ? -1.535 2.599 12.882 1.00 74.00 138 TYR A N 1
ATOM 1062 C CA . TYR A 1 138 ? -1.879 3.588 13.885 1.00 74.00 138 TYR A CA 1
ATOM 1063 C C . TYR A 1 138 ? -2.921 3.028 14.830 1.00 74.00 138 TYR A C 1
ATOM 1065 O O . TYR A 1 138 ? -3.968 2.543 14.406 1.00 74.00 138 TYR A O 1
ATOM 1073 N N . VAL A 1 139 ? -2.652 3.151 16.122 1.00 67.62 139 VAL A N 1
ATOM 1074 C CA . VAL A 1 139 ? -3.590 2.774 17.167 1.00 67.62 139 VAL A CA 1
ATOM 1075 C C . VAL A 1 139 ? -3.664 3.926 18.148 1.00 67.62 139 VAL A C 1
ATOM 1077 O O . VAL A 1 139 ? -2.668 4.285 18.763 1.00 67.62 139 VAL A O 1
ATOM 1080 N N . SER A 1 140 ? -4.850 4.505 18.307 1.00 63.50 140 SER A N 1
ATOM 1081 C CA . SER A 1 140 ? -5.123 5.408 19.422 1.00 63.50 140 SER A CA 1
ATOM 1082 C C . SER A 1 140 ? -6.350 4.938 20.177 1.00 63.50 140 SER A C 1
ATOM 1084 O O . SER A 1 140 ? -7.315 4.479 19.574 1.00 63.50 140 SER A O 1
ATOM 1086 N N . ASN A 1 141 ? -6.327 5.044 21.502 1.00 64.25 141 ASN A N 1
ATOM 1087 C CA . ASN A 1 141 ? -7.489 4.761 22.332 1.00 64.25 141 ASN A CA 1
ATOM 1088 C C . ASN A 1 141 ? -7.880 6.034 23.098 1.00 64.25 141 ASN A C 1
ATOM 1090 O O . ASN A 1 141 ? -7.227 6.379 24.083 1.00 64.25 141 ASN A O 1
ATOM 1094 N N . PRO A 1 142 ? -8.929 6.755 22.666 1.00 49.91 142 PRO A N 1
ATOM 1095 C CA . PRO A 1 142 ? -9.333 7.995 23.314 1.00 49.91 142 PRO A CA 1
ATOM 1096 C C . PRO A 1 142 ? -10.006 7.783 24.681 1.00 49.91 142 PRO A C 1
ATOM 1098 O O . PRO A 1 142 ? -10.137 8.754 25.422 1.00 49.91 142 PRO A O 1
ATOM 1101 N N . MET A 1 143 ? -10.440 6.564 25.035 1.00 48.72 143 MET A N 1
ATOM 1102 C CA . MET A 1 143 ? -11.275 6.325 26.223 1.00 48.72 143 MET A CA 1
ATOM 1103 C C . MET A 1 143 ? -10.504 5.903 27.484 1.00 48.72 143 MET A C 1
ATOM 1105 O O . MET A 1 143 ? -11.048 6.043 28.575 1.00 48.72 143 MET A O 1
ATOM 1109 N N . LEU A 1 144 ? -9.254 5.431 27.375 1.00 52.59 144 LEU A N 1
ATOM 1110 C CA . LEU A 1 144 ? -8.524 4.824 28.508 1.00 52.59 144 LEU A CA 1
ATOM 1111 C C . LEU A 1 144 ? -7.215 5.532 28.896 1.00 52.59 144 LEU A C 1
ATOM 1113 O O . LEU A 1 144 ? -6.494 5.065 29.774 1.00 52.59 144 LEU A O 1
ATOM 1117 N N . GLY A 1 145 ? -6.940 6.696 28.298 1.00 48.09 145 GLY A N 1
ATOM 1118 C CA . GLY A 1 145 ? -5.671 7.403 28.470 1.00 48.09 145 GLY A CA 1
ATOM 1119 C C . GLY A 1 145 ? -4.553 6.763 27.640 1.00 48.09 145 GLY A C 1
ATOM 1120 O O . GLY A 1 145 ? -4.504 5.551 27.448 1.00 48.09 145 GLY A O 1
ATOM 1121 N N . TYR A 1 146 ? -3.676 7.602 27.091 1.00 46.47 146 TYR A N 1
ATOM 1122 C CA . TYR A 1 146 ? -2.531 7.188 26.278 1.00 46.47 146 TYR A CA 1
ATOM 1123 C C . TYR A 1 146 ? -1.651 6.199 27.065 1.00 46.47 146 TYR A C 1
ATOM 1125 O O . TYR A 1 146 ? -1.175 6.534 28.152 1.00 46.47 146 TYR A O 1
ATOM 1133 N N . ASN A 1 147 ? -1.458 4.976 26.558 1.00 47.69 147 ASN A N 1
ATOM 1134 C CA . ASN A 1 147 ? -0.603 3.993 27.225 1.00 47.69 147 ASN A CA 1
ATOM 1135 C C . ASN A 1 147 ? 0.863 4.252 26.888 1.00 47.69 147 ASN A C 1
ATOM 1137 O O . ASN A 1 147 ? 1.236 4.415 25.732 1.00 47.69 147 ASN A O 1
ATOM 1141 N N . ALA A 1 148 ? 1.680 4.286 27.936 1.00 43.03 148 ALA A N 1
ATOM 1142 C CA . ALA A 1 148 ? 3.027 4.845 27.971 1.00 43.03 148 ALA A CA 1
ATOM 1143 C C . ALA A 1 148 ? 4.139 3.969 27.352 1.00 43.03 148 ALA A C 1
ATOM 1145 O O . ALA A 1 148 ? 5.297 4.132 27.725 1.00 43.03 148 ALA A O 1
ATOM 1146 N N . ASP A 1 149 ? 3.807 3.081 26.412 1.00 40.19 149 ASP A N 1
ATOM 1147 C CA . ASP A 1 149 ? 4.795 2.416 25.536 1.00 40.19 149 ASP A CA 1
ATOM 1148 C C . ASP A 1 149 ? 4.506 2.733 24.069 1.00 40.19 149 ASP A C 1
ATOM 1150 O O . ASP A 1 149 ? 4.506 1.917 23.148 1.00 40.19 149 ASP A O 1
ATOM 1154 N N . GLU A 1 150 ? 4.136 3.988 23.899 1.00 43.12 150 GLU A N 1
ATOM 1155 C CA . GLU A 1 150 ? 3.796 4.592 22.650 1.00 43.12 150 GLU A CA 1
ATOM 1156 C C . GLU A 1 150 ? 5.120 4.791 21.876 1.00 43.12 150 GLU A C 1
ATOM 1158 O O . GLU A 1 150 ? 5.723 5.864 21.896 1.00 43.12 150 GLU A O 1
ATOM 1163 N N . GLU A 1 151 ? 5.532 3.799 21.075 1.00 43.06 151 GLU A N 1
ATOM 1164 C CA . GLU A 1 151 ? 5.924 4.149 19.703 1.00 43.06 151 GLU A CA 1
ATOM 1165 C C . GLU A 1 151 ? 4.666 4.743 19.037 1.00 43.06 151 GLU A C 1
ATOM 1167 O O . GLU A 1 151 ? 4.042 4.151 18.158 1.00 43.06 151 GLU A O 1
ATOM 1172 N N . VAL A 1 152 ? 4.241 5.938 19.485 1.00 45.53 152 VAL A N 1
ATOM 1173 C CA . VAL A 1 152 ? 3.449 6.823 18.641 1.00 45.53 152 VAL A CA 1
ATOM 1174 C C . VAL A 1 152 ? 4.392 7.113 17.506 1.00 45.53 152 VAL A C 1
ATOM 1176 O O . VAL A 1 152 ? 5.304 7.932 17.614 1.00 45.53 152 VAL A O 1
ATOM 1179 N N . TYR A 1 153 ? 4.141 6.483 16.379 1.00 47.62 153 TYR A N 1
ATOM 1180 C CA . TYR A 1 153 ? 4.222 7.255 15.167 1.00 47.62 153 TYR A CA 1
ATOM 1181 C C . TYR A 1 153 ? 2.967 8.127 15.222 1.00 47.62 153 TYR A C 1
ATOM 1183 O O . TYR A 1 153 ? 1.876 7.606 14.974 1.00 47.62 153 TYR A O 1
ATOM 1191 N N . PRO A 1 154 ? 3.049 9.405 15.662 1.00 52.59 154 PRO A N 1
ATOM 1192 C CA . PRO A 1 154 ? 1.892 10.279 15.574 1.00 52.59 154 PRO A CA 1
ATOM 1193 C C . PRO A 1 154 ? 1.415 10.196 14.134 1.00 52.59 154 PRO A C 1
ATOM 1195 O O . PRO A 1 154 ? 2.214 10.387 13.210 1.00 52.59 154 PRO A O 1
ATOM 1198 N N . THR A 1 155 ? 0.143 9.849 13.936 1.00 62.75 155 THR A N 1
ATOM 1199 C CA . THR A 1 155 ? -0.384 9.829 12.582 1.00 62.75 155 THR A CA 1
ATOM 1200 C C . THR A 1 155 ? -0.257 11.236 12.037 1.00 62.75 155 THR A C 1
ATOM 1202 O O . THR A 1 155 ? -0.809 12.191 12.577 1.00 62.75 155 THR A O 1
ATOM 1205 N N . GLN A 1 156 ? 0.537 11.368 10.985 1.00 71.88 156 GLN A N 1
ATOM 1206 C CA . GLN A 1 156 ? 0.650 12.608 10.244 1.00 71.88 156 GLN A CA 1
ATOM 1207 C C . GLN A 1 156 ? -0.549 12.702 9.304 1.00 71.88 156 GLN A C 1
ATOM 1209 O O . GLN A 1 156 ? -1.031 11.680 8.814 1.00 71.88 156 GLN A O 1
ATOM 1214 N N . GLU A 1 157 ? -0.993 13.922 8.994 1.00 77.00 157 GLU A N 1
ATOM 1215 C CA . GLU A 1 157 ? -2.039 14.159 7.981 1.00 77.00 157 GLU A CA 1
ATOM 1216 C C . GLU A 1 157 ? -1.692 13.509 6.632 1.00 77.00 157 GLU A C 1
ATOM 1218 O O . GLU A 1 157 ? -2.574 13.185 5.837 1.00 77.00 157 GLU A O 1
ATOM 1223 N N . LYS A 1 158 ? -0.392 13.308 6.388 1.00 81.19 158 LYS A N 1
ATOM 1224 C CA . LYS A 1 158 ? 0.189 12.713 5.192 1.00 81.19 158 LYS A CA 1
ATOM 1225 C C . LYS A 1 158 ? 1.265 11.707 5.594 1.00 81.19 158 LYS A C 1
ATOM 1227 O O . LYS A 1 158 ? 2.249 12.078 6.225 1.00 81.19 158 LYS A O 1
ATOM 1232 N N . GLN A 1 159 ? 1.102 10.454 5.188 1.00 84.12 159 GLN A N 1
ATOM 1233 C CA . GLN A 1 159 ? 2.087 9.385 5.363 1.00 84.12 159 GLN A CA 1
ATOM 1234 C C . GLN A 1 159 ? 2.518 8.837 4.013 1.00 84.12 159 GLN A C 1
ATOM 1236 O O . GLN A 1 159 ? 1.713 8.757 3.087 1.00 84.12 159 GLN A O 1
ATOM 1241 N N . ILE A 1 160 ? 3.805 8.513 3.886 1.00 83.19 160 ILE A N 1
ATOM 1242 C CA . ILE A 1 160 ? 4.439 8.275 2.588 1.00 83.19 160 ILE A CA 1
ATOM 1243 C C . ILE A 1 160 ? 5.314 7.036 2.676 1.00 83.19 160 ILE A C 1
ATOM 1245 O O . ILE A 1 160 ? 6.133 6.907 3.591 1.00 83.19 160 ILE A O 1
ATOM 1249 N N . LYS A 1 161 ? 5.145 6.133 1.713 1.00 81.94 161 LYS A N 1
ATOM 1250 C CA . LYS A 1 161 ? 5.970 4.937 1.584 1.00 81.94 161 LYS A CA 1
ATOM 1251 C C . LYS A 1 161 ? 6.296 4.665 0.129 1.00 81.94 161 LYS A C 1
ATOM 1253 O O . LYS A 1 161 ? 5.458 4.860 -0.747 1.00 81.94 161 LYS A O 1
ATOM 1258 N N . GLU A 1 162 ? 7.511 4.197 -0.110 1.00 75.69 162 GLU A N 1
ATOM 1259 C CA . GLU A 1 162 ? 7.865 3.583 -1.384 1.00 75.69 162 GLU A CA 1
ATOM 1260 C C . GLU A 1 162 ? 7.158 2.230 -1.515 1.00 75.69 162 GLU A C 1
ATOM 1262 O O . GLU A 1 162 ? 6.981 1.517 -0.525 1.00 75.69 162 GLU A O 1
ATOM 1267 N N . THR A 1 163 ? 6.734 1.883 -2.725 1.00 68.81 163 THR A N 1
ATOM 1268 C CA . THR A 1 163 ? 6.161 0.556 -3.003 1.00 68.81 163 THR A CA 1
ATOM 1269 C C . THR A 1 163 ? 7.250 -0.476 -3.231 1.00 68.81 163 THR A C 1
ATOM 1271 O O . THR A 1 163 ? 7.101 -1.641 -2.871 1.00 68.81 163 THR A O 1
ATOM 1274 N N . PHE A 1 164 ? 8.359 -0.047 -3.831 1.00 72.69 164 PHE A N 1
ATOM 1275 C CA . PHE A 1 164 ? 9.482 -0.889 -4.185 1.00 72.69 164 PHE A CA 1
ATOM 1276 C C . PHE A 1 164 ? 10.741 -0.306 -3.558 1.00 72.69 164 PHE A C 1
ATOM 1278 O O . PHE A 1 164 ? 10.986 0.891 -3.631 1.00 72.69 164 PHE A O 1
ATOM 1285 N N . SER A 1 165 ? 11.552 -1.157 -2.939 1.00 66.00 165 SER A N 1
ATOM 1286 C CA . SER A 1 165 ? 12.816 -0.710 -2.363 1.00 66.00 165 SER A CA 1
ATOM 1287 C C . SER A 1 165 ? 13.961 -0.827 -3.360 1.00 66.00 165 SER A C 1
ATOM 1289 O O . SER A 1 165 ? 14.009 -1.734 -4.202 1.00 66.00 165 SER A O 1
ATOM 1291 N N . LEU A 1 166 ? 14.954 0.043 -3.189 1.00 72.88 166 LEU A N 1
ATOM 1292 C CA . LEU A 1 166 ? 16.292 -0.184 -3.716 1.00 72.88 166 LEU A CA 1
ATOM 1293 C C . LEU A 1 166 ? 16.927 -1.351 -2.951 1.00 72.88 166 LEU A C 1
ATOM 1295 O O . LEU A 1 166 ? 17.252 -1.244 -1.770 1.00 72.88 166 LEU A O 1
ATOM 1299 N N . THR A 1 167 ? 17.106 -2.480 -3.626 1.00 73.06 167 THR A N 1
ATOM 1300 C CA . THR A 1 167 ? 17.697 -3.689 -3.044 1.00 73.06 167 THR A CA 1
ATOM 1301 C C . THR A 1 167 ? 19.128 -3.868 -3.525 1.00 73.06 167 THR A C 1
ATOM 1303 O O . THR A 1 167 ? 19.420 -3.686 -4.706 1.00 73.06 167 THR A O 1
ATOM 1306 N N . ALA A 1 168 ? 20.029 -4.255 -2.624 1.00 68.69 168 ALA A N 1
ATOM 1307 C CA . ALA A 1 168 ? 21.404 -4.590 -2.972 1.00 68.69 168 ALA A CA 1
ATOM 1308 C C . ALA A 1 168 ? 21.540 -6.109 -3.122 1.00 68.69 168 ALA A C 1
ATOM 1310 O O . ALA A 1 168 ? 21.264 -6.858 -2.187 1.00 68.69 168 ALA A O 1
ATOM 1311 N N . ASN A 1 169 ? 22.012 -6.578 -4.275 1.00 67.38 169 ASN A N 1
ATOM 1312 C CA . ASN A 1 169 ? 22.427 -7.969 -4.450 1.00 67.38 169 ASN A CA 1
ATOM 1313 C C . ASN A 1 169 ? 23.902 -8.004 -4.850 1.00 67.38 169 ASN A C 1
ATOM 1315 O O . ASN A 1 169 ? 24.276 -7.417 -5.865 1.00 67.38 169 ASN A O 1
ATOM 1319 N N . ASN A 1 170 ? 24.742 -8.662 -4.047 1.00 74.88 170 ASN A N 1
ATOM 1320 C CA . ASN A 1 170 ? 26.201 -8.687 -4.216 1.00 74.88 170 ASN A CA 1
ATOM 1321 C C . ASN A 1 170 ? 26.829 -7.283 -4.359 1.00 74.88 170 ASN A C 1
ATOM 1323 O O . ASN A 1 170 ? 27.752 -7.086 -5.145 1.00 74.88 170 ASN A O 1
ATOM 1327 N N . GLY A 1 171 ? 26.304 -6.298 -3.621 1.00 71.56 171 GLY A N 1
ATOM 1328 C CA . GLY A 1 171 ? 26.776 -4.908 -3.661 1.00 71.56 171 GLY A CA 1
ATOM 1329 C C . GLY A 1 171 ? 26.310 -4.097 -4.876 1.00 71.56 171 GLY A C 1
ATOM 1330 O O . GLY A 1 171 ? 26.761 -2.970 -5.044 1.00 71.56 171 GLY A O 1
ATOM 1331 N N . ILE A 1 172 ? 25.421 -4.645 -5.710 1.00 78.06 172 ILE A N 1
ATOM 1332 C CA . ILE A 1 172 ? 24.831 -3.955 -6.862 1.00 78.06 172 ILE A CA 1
ATOM 1333 C C . ILE A 1 172 ? 23.385 -3.602 -6.533 1.00 78.06 172 ILE A C 1
ATOM 1335 O O . ILE A 1 172 ? 22.566 -4.495 -6.287 1.00 78.06 172 ILE A O 1
ATOM 1339 N N . ASN A 1 173 ? 23.075 -2.309 -6.567 1.00 83.69 173 ASN A N 1
ATOM 1340 C CA . ASN A 1 173 ? 21.734 -1.815 -6.293 1.00 83.69 173 ASN A CA 1
ATOM 1341 C C . ASN A 1 173 ? 20.795 -2.029 -7.483 1.00 83.69 173 ASN A C 1
ATOM 1343 O O . ASN A 1 173 ? 21.175 -1.866 -8.644 1.00 83.69 173 ASN A O 1
ATOM 1347 N N . LYS A 1 174 ? 19.557 -2.425 -7.193 1.00 83.06 174 LYS A N 1
ATOM 1348 C CA . LYS A 1 174 ? 18.483 -2.622 -8.166 1.00 83.06 174 LYS A CA 1
ATOM 1349 C C . LYS A 1 174 ? 17.153 -2.223 -7.561 1.00 83.06 174 LYS A C 1
ATOM 1351 O O . LYS A 1 174 ? 16.844 -2.576 -6.425 1.00 83.06 174 LYS A O 1
ATOM 1356 N N . LEU A 1 175 ? 16.359 -1.533 -8.360 1.00 80.25 175 LEU A N 1
ATOM 1357 C CA . LEU A 1 175 ? 14.983 -1.223 -8.028 1.00 80.25 175 LEU A CA 1
ATOM 1358 C C . LEU A 1 175 ? 14.138 -2.498 -8.091 1.00 80.25 175 LEU A C 1
A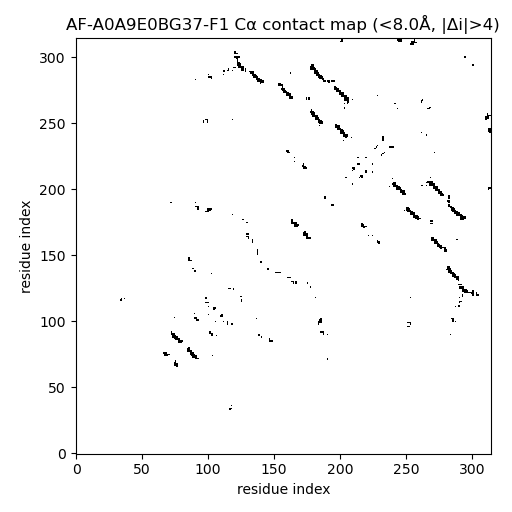TOM 1360 O O . LEU A 1 175 ? 14.272 -3.289 -9.030 1.00 80.25 175 LEU A O 1
ATOM 1364 N N . GLY A 1 176 ? 13.302 -2.712 -7.076 1.00 78.38 176 GLY A N 1
ATOM 1365 C CA . GLY A 1 176 ? 12.244 -3.715 -7.151 1.00 78.38 176 GLY A CA 1
ATOM 1366 C C . GLY A 1 176 ? 11.264 -3.363 -8.270 1.00 78.38 176 GLY A C 1
ATOM 1367 O O . GLY A 1 176 ? 10.949 -2.191 -8.466 1.00 78.38 176 GLY A O 1
ATOM 1368 N N . ILE A 1 177 ? 10.813 -4.375 -9.009 1.00 79.31 177 ILE A N 1
ATOM 1369 C CA . ILE A 1 177 ? 9.794 -4.243 -10.051 1.00 79.31 177 ILE A CA 1
ATOM 1370 C C . ILE A 1 177 ? 8.818 -5.395 -9.845 1.00 79.31 177 ILE A C 1
ATOM 1372 O O . ILE A 1 177 ? 9.229 -6.559 -9.873 1.00 79.31 177 ILE A O 1
ATOM 1376 N N . TYR A 1 178 ? 7.554 -5.054 -9.620 1.00 88.25 178 TYR A N 1
ATOM 1377 C CA . TYR A 1 178 ? 6.448 -5.998 -9.525 1.00 88.25 178 TYR A CA 1
ATOM 1378 C C . TYR A 1 178 ? 5.312 -5.513 -10.419 1.00 88.25 178 TYR A C 1
ATOM 1380 O O . TYR A 1 178 ? 5.138 -4.304 -10.579 1.00 88.25 178 TYR A O 1
ATOM 1388 N N . ASP A 1 179 ? 4.540 -6.439 -10.983 1.00 93.50 179 ASP A N 1
ATOM 1389 C CA . ASP A 1 179 ? 3.465 -6.072 -11.905 1.00 93.50 179 ASP A CA 1
ATOM 1390 C C . ASP A 1 179 ? 2.217 -5.573 -11.168 1.00 93.50 179 ASP A C 1
ATOM 1392 O O . ASP A 1 179 ? 1.577 -4.621 -11.610 1.00 93.50 179 ASP A O 1
ATOM 1396 N N . VAL A 1 180 ? 1.878 -6.200 -10.036 1.00 94.25 180 VAL A N 1
ATOM 1397 C CA . VAL A 1 180 ? 0.657 -5.911 -9.273 1.00 94.25 180 VAL A CA 1
ATOM 1398 C C . VAL A 1 180 ? 0.963 -5.842 -7.779 1.00 94.25 180 VAL A C 1
ATOM 1400 O O . VAL A 1 180 ? 1.607 -6.739 -7.236 1.00 94.25 180 VAL A O 1
ATOM 1403 N N . GLY A 1 181 ? 0.483 -4.801 -7.099 1.00 92.19 181 GLY A N 1
ATOM 1404 C CA . GLY A 1 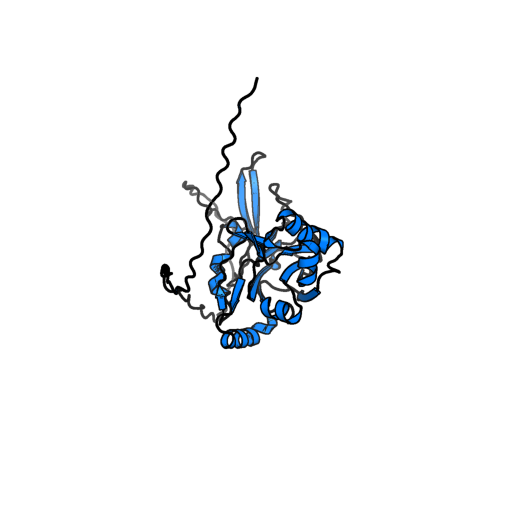181 ? 0.495 -4.694 -5.636 1.00 92.19 181 GLY A CA 1
ATOM 1405 C C . GLY A 1 181 ? -0.872 -4.989 -5.029 1.00 92.19 181 GLY A C 1
ATOM 1406 O O . GLY A 1 181 ? -1.889 -4.621 -5.613 1.00 92.19 181 GLY A O 1
ATOM 1407 N N . CYS A 1 182 ? -0.893 -5.603 -3.849 1.00 92.56 182 CYS A N 1
ATOM 1408 C CA . CYS A 1 182 ? -2.079 -5.785 -3.016 1.00 92.56 182 CYS A CA 1
ATOM 1409 C C . CYS A 1 182 ? -1.925 -4.982 -1.725 1.00 92.56 182 CYS A C 1
ATOM 1411 O O . CYS A 1 182 ? -1.015 -5.227 -0.935 1.00 92.56 182 CYS A O 1
ATOM 1413 N N . ILE A 1 183 ? -2.855 -4.059 -1.503 1.00 92.50 183 ILE A N 1
ATOM 1414 C CA . ILE A 1 183 ? -2.953 -3.219 -0.317 1.00 92.50 183 ILE A CA 1
ATOM 1415 C C . ILE A 1 183 ? -4.182 -3.644 0.479 1.00 92.50 183 ILE A C 1
ATOM 1417 O O . ILE A 1 183 ? -5.295 -3.631 -0.032 1.00 92.50 183 ILE A O 1
ATOM 1421 N N . THR A 1 184 ? -4.005 -3.968 1.748 1.00 93.38 184 THR A N 1
ATOM 1422 C CA . THR A 1 184 ? -5.097 -4.273 2.673 1.00 93.38 184 THR A CA 1
ATOM 1423 C C . THR A 1 184 ? -5.263 -3.134 3.665 1.00 93.38 184 THR A C 1
ATOM 1425 O O . THR A 1 184 ? -4.275 -2.520 4.073 1.00 93.38 184 THR A O 1
ATOM 1428 N N . PHE A 1 185 ? -6.508 -2.840 4.031 1.00 95.38 185 PHE A N 1
ATOM 1429 C CA . PHE A 1 185 ? -6.842 -1.907 5.100 1.00 95.38 185 PHE A CA 1
ATOM 1430 C C . PHE A 1 185 ? -7.738 -2.585 6.128 1.00 95.38 185 PHE A C 1
ATOM 1432 O O . PHE A 1 185 ? -8.802 -3.093 5.784 1.00 95.38 185 PHE A O 1
ATOM 1439 N N . ALA A 1 186 ? -7.327 -2.507 7.386 1.00 95.50 186 ALA A N 1
ATOM 1440 C CA . ALA A 1 186 ? -8.109 -2.807 8.572 1.00 95.50 186 ALA A CA 1
ATOM 1441 C C . ALA A 1 186 ? -8.571 -1.485 9.200 1.00 95.50 186 ALA A C 1
ATOM 1443 O O . ALA A 1 186 ? -7.747 -0.718 9.703 1.00 95.50 186 ALA A O 1
ATOM 1444 N N . LEU A 1 187 ? -9.873 -1.196 9.136 1.00 94.75 187 LEU A N 1
ATOM 1445 C CA . LEU A 1 187 ? -10.492 -0.006 9.724 1.00 94.75 187 LEU A CA 1
ATOM 1446 C C . LEU A 1 187 ? -11.333 -0.394 10.944 1.00 94.75 187 LEU A C 1
ATOM 1448 O O . LEU A 1 187 ? -12.240 -1.218 10.842 1.00 94.75 187 LEU A O 1
ATOM 1452 N N . TYR A 1 188 ? -11.094 0.249 12.085 1.00 92.38 188 TYR A N 1
ATOM 1453 C CA . TYR A 1 188 ? -11.737 -0.100 13.362 1.00 92.38 188 TYR A CA 1
ATOM 1454 C C . TYR A 1 188 ? -12.907 0.825 13.694 1.00 92.38 188 TYR A C 1
ATOM 1456 O O . TYR A 1 188 ? -13.027 1.320 14.811 1.00 92.38 188 TYR A O 1
ATOM 1464 N N . LYS A 1 189 ? -13.744 1.115 12.696 1.00 90.88 189 LYS A N 1
ATOM 1465 C CA . LYS A 1 189 ? -14.762 2.175 12.754 1.00 90.88 189 LYS A CA 1
ATOM 1466 C C . LYS A 1 189 ? -15.714 2.052 13.938 1.00 90.88 189 LYS A C 1
ATOM 1468 O O . LYS A 1 189 ? -16.028 3.061 14.553 1.00 90.88 189 LYS A O 1
ATOM 1473 N N . ASP A 1 190 ? -16.098 0.830 14.287 1.00 89.25 190 ASP A N 1
ATOM 1474 C CA . ASP A 1 190 ? -17.067 0.561 15.353 1.00 89.25 190 ASP A CA 1
ATOM 1475 C C . ASP A 1 190 ? -16.537 0.887 16.758 1.00 89.25 190 ASP A C 1
ATOM 1477 O O . ASP A 1 190 ? -17.317 1.013 17.700 1.00 89.25 190 ASP A O 1
ATOM 1481 N N . LEU A 1 191 ? -15.218 1.059 16.909 1.00 86.06 191 LEU A N 1
ATOM 1482 C CA . LEU A 1 191 ? -14.578 1.406 18.181 1.00 86.06 191 LEU A CA 1
ATOM 1483 C C . LEU A 1 191 ? -14.500 2.922 18.419 1.00 86.06 191 LEU A C 1
ATOM 1485 O O . LEU A 1 191 ? -14.124 3.350 19.512 1.00 86.06 191 LEU A O 1
ATOM 1489 N N . TYR A 1 192 ? -14.828 3.744 17.415 1.00 85.38 192 TYR A N 1
ATOM 1490 C CA . TYR A 1 192 ? -14.654 5.196 17.475 1.00 85.38 192 TYR A CA 1
ATOM 1491 C C . TYR A 1 192 ? -15.941 5.936 17.093 1.00 85.38 192 TYR A C 1
ATOM 1493 O O . TYR A 1 192 ? -16.581 5.595 16.103 1.00 85.38 192 TYR A O 1
ATOM 1501 N N . PRO A 1 193 ? -16.318 6.999 17.829 1.00 83.81 193 PRO A N 1
ATOM 1502 C CA . PRO A 1 193 ? -17.544 7.752 17.548 1.00 83.81 193 PRO A CA 1
ATOM 1503 C C . PRO A 1 193 ? -17.483 8.526 16.223 1.00 83.81 193 PRO A C 1
ATOM 1505 O O . PRO A 1 193 ? -18.510 8.794 15.606 1.00 83.81 193 PRO A O 1
ATOM 1508 N N . GLU A 1 194 ? -16.277 8.892 15.793 1.00 88.00 194 GLU A N 1
ATOM 1509 C CA . GLU A 1 194 ? -15.999 9.556 14.526 1.00 88.00 194 GLU A CA 1
ATOM 1510 C C . GLU A 1 194 ? -14.788 8.884 13.889 1.00 88.00 194 GLU A C 1
ATOM 1512 O O . GLU A 1 194 ? -13.807 8.588 14.575 1.00 88.00 194 GLU A O 1
ATOM 1517 N N . TYR A 1 195 ? -14.832 8.696 12.573 1.00 90.50 195 TYR A N 1
ATOM 1518 C CA . TYR A 1 195 ? -13.737 8.098 11.824 1.00 90.50 195 TYR A CA 1
ATOM 1519 C C . TYR A 1 195 ? -13.259 9.061 10.735 1.00 90.50 195 TYR A C 1
ATOM 1521 O O . TYR A 1 195 ? -14.104 9.654 10.057 1.00 90.50 195 TYR A O 1
ATOM 1529 N N . PRO A 1 196 ? -11.938 9.262 10.562 1.00 91.38 196 PRO A N 1
ATOM 1530 C CA . PRO A 1 196 ? -11.441 10.205 9.573 1.00 91.38 196 PRO A CA 1
ATOM 1531 C C . PRO A 1 196 ? -11.761 9.759 8.152 1.00 91.38 196 PRO A C 1
ATOM 1533 O O . PRO A 1 196 ? -11.853 8.569 7.846 1.00 91.38 196 PRO A O 1
ATOM 1536 N N . GLU A 1 197 ? -11.844 10.739 7.259 1.00 95.50 197 GLU A N 1
ATOM 1537 C CA . GLU A 1 197 ? -11.733 10.474 5.836 1.00 95.50 197 GLU A CA 1
ATOM 1538 C C . GLU A 1 197 ? -10.300 10.015 5.546 1.00 95.50 197 GLU A C 1
ATOM 1540 O O . GLU A 1 197 ? -9.332 10.661 5.962 1.00 95.50 197 GLU A O 1
ATOM 1545 N N . MET A 1 198 ? -10.173 8.887 4.851 1.00 94.94 198 MET A N 1
ATOM 1546 C CA . MET A 1 198 ? -8.894 8.303 4.467 1.00 94.94 198 MET A CA 1
ATOM 1547 C C . MET A 1 198 ? -8.820 8.189 2.951 1.00 94.94 198 MET A C 1
ATOM 1549 O O . MET A 1 198 ? -9.745 7.689 2.305 1.00 94.94 198 MET A O 1
ATOM 1553 N N . LYS A 1 199 ? -7.703 8.635 2.381 1.00 95.62 199 LYS A N 1
ATOM 1554 C CA . LYS A 1 199 ? -7.475 8.615 0.940 1.00 95.62 199 LYS A CA 1
ATOM 1555 C C . LYS A 1 199 ? -6.074 8.135 0.621 1.00 95.62 199 LYS A C 1
ATOM 1557 O O . LYS A 1 199 ? -5.099 8.746 1.053 1.00 95.62 199 LYS A O 1
ATOM 1562 N N . LEU A 1 200 ? -5.977 7.067 -0.159 1.00 95.12 200 LEU A N 1
ATOM 1563 C CA . LEU A 1 200 ? -4.707 6.557 -0.656 1.00 95.12 200 LEU A CA 1
ATOM 1564 C C . LEU A 1 200 ? -4.473 7.093 -2.065 1.00 95.12 200 LEU A C 1
ATOM 1566 O O . LEU A 1 200 ? -5.304 6.891 -2.947 1.00 95.12 200 LEU A O 1
ATOM 1570 N N . GLN A 1 201 ? -3.353 7.777 -2.270 1.00 95.06 201 GLN A N 1
ATOM 1571 C CA . GLN A 1 201 ? -2.929 8.293 -3.569 1.00 95.06 201 GLN A CA 1
ATOM 1572 C C . GLN A 1 201 ? -1.684 7.546 -4.046 1.00 95.06 201 GLN A C 1
ATOM 1574 O O . GLN A 1 201 ? -0.822 7.191 -3.237 1.00 95.06 201 GLN A O 1
ATOM 1579 N N . VAL A 1 202 ? -1.585 7.344 -5.357 1.00 94.44 202 VAL A N 1
ATOM 1580 C CA . VAL A 1 202 ? -0.438 6.710 -6.012 1.00 94.44 202 VAL A CA 1
ATOM 1581 C C . VAL A 1 202 ? 0.254 7.742 -6.888 1.00 94.44 202 VAL A C 1
ATOM 1583 O O . VAL A 1 202 ? -0.372 8.377 -7.741 1.00 94.44 202 VAL A O 1
ATOM 1586 N N . TYR A 1 203 ? 1.557 7.889 -6.681 1.00 94.56 203 TYR A N 1
ATOM 1587 C CA . TYR A 1 203 ? 2.419 8.718 -7.511 1.00 94.56 203 TYR A CA 1
ATOM 1588 C C . TYR A 1 203 ? 3.496 7.855 -8.157 1.00 94.56 203 TYR A C 1
ATOM 1590 O O . TYR A 1 203 ? 4.106 7.021 -7.493 1.00 94.56 203 TYR A O 1
ATOM 1598 N N . GLY A 1 204 ? 3.740 8.063 -9.444 1.00 93.62 204 GLY A N 1
ATOM 1599 C CA . GLY A 1 204 ? 4.832 7.449 -10.184 1.00 93.62 204 GLY A CA 1
ATOM 1600 C C . GLY A 1 204 ? 6.048 8.363 -10.207 1.00 93.62 204 GLY A C 1
ATOM 1601 O O . GLY A 1 204 ? 5.918 9.575 -10.376 1.00 93.62 204 GLY A O 1
ATOM 1602 N N . ILE A 1 205 ? 7.233 7.787 -10.052 1.00 92.69 205 ILE A N 1
ATOM 1603 C CA . ILE A 1 205 ? 8.508 8.481 -10.212 1.00 92.69 205 ILE A CA 1
ATOM 1604 C C . ILE A 1 205 ? 9.023 8.167 -11.618 1.00 92.69 205 ILE A C 1
ATOM 1606 O O . ILE A 1 205 ? 9.380 7.011 -11.888 1.00 92.69 205 ILE A O 1
ATOM 1610 N N . PRO A 1 206 ? 9.073 9.168 -12.513 1.00 93.69 206 PRO A N 1
ATOM 1611 C CA . PRO A 1 206 ? 9.545 8.980 -13.877 1.00 93.69 206 PRO A CA 1
ATOM 1612 C C . PRO A 1 206 ? 10.970 8.429 -13.953 1.00 93.69 206 PRO A C 1
ATOM 1614 O O . PRO A 1 206 ? 11.847 8.839 -13.185 1.00 93.69 206 PRO A O 1
ATOM 1617 N N . ASN A 1 207 ? 11.236 7.558 -14.928 1.00 91.75 207 ASN A N 1
ATOM 1618 C CA . ASN A 1 207 ? 12.580 7.023 -15.172 1.00 91.75 207 ASN A CA 1
ATOM 1619 C C . ASN A 1 207 ? 13.604 8.134 -15.445 1.00 91.75 207 ASN A C 1
ATOM 1621 O O . ASN A 1 207 ? 14.716 8.096 -14.914 1.00 91.75 207 ASN A O 1
ATOM 1625 N N . ASN A 1 208 ? 13.217 9.171 -16.194 1.00 93.81 208 ASN A N 1
ATOM 1626 C CA . ASN A 1 208 ? 14.091 10.311 -16.471 1.00 93.81 208 ASN A CA 1
ATOM 1627 C C . ASN A 1 208 ? 14.473 11.096 -15.200 1.00 93.81 208 ASN A C 1
ATOM 1629 O O . ASN A 1 208 ? 15.591 11.599 -15.109 1.00 93.81 208 ASN A O 1
ATOM 1633 N N . LEU A 1 209 ? 13.587 11.184 -14.204 1.00 92.38 209 LEU A N 1
ATOM 1634 C CA . LEU A 1 209 ? 13.864 11.836 -12.926 1.00 92.38 209 LEU A CA 1
ATOM 1635 C C . LEU A 1 209 ? 14.844 11.003 -12.095 1.00 92.38 209 LEU A C 1
ATOM 1637 O O . LEU A 1 209 ? 15.786 11.555 -11.526 1.00 92.38 209 LEU A O 1
ATOM 1641 N N . ILE A 1 210 ? 14.660 9.680 -12.067 1.00 90.31 210 ILE A N 1
ATOM 1642 C CA . ILE A 1 210 ? 15.586 8.746 -11.407 1.00 90.31 210 ILE A CA 1
ATOM 1643 C C . ILE A 1 210 ? 16.984 8.872 -12.030 1.00 90.31 210 ILE A C 1
ATOM 1645 O O . ILE A 1 210 ? 17.965 9.034 -11.302 1.00 90.31 210 ILE A O 1
ATOM 1649 N N . GLU A 1 211 ? 17.085 8.866 -13.362 1.00 91.50 211 GLU A N 1
ATOM 1650 C CA . GLU A 1 211 ? 18.355 9.021 -14.080 1.00 91.50 211 GLU A CA 1
ATOM 1651 C C . GLU A 1 211 ? 19.006 10.385 -13.806 1.00 91.50 211 GLU A C 1
ATOM 1653 O O . GLU A 1 211 ? 20.197 10.453 -13.508 1.00 91.50 211 GLU A O 1
ATOM 1658 N N . GLN A 1 212 ? 18.242 11.479 -13.830 1.00 92.06 212 GLN A N 1
ATOM 1659 C CA . GLN A 1 212 ? 18.770 12.817 -13.534 1.00 92.06 212 GLN A CA 1
ATOM 1660 C C . GLN A 1 212 ? 19.304 12.941 -12.104 1.00 92.06 212 GLN A C 1
ATOM 1662 O O . GLN A 1 212 ? 20.302 13.627 -11.877 1.00 92.06 212 GLN A O 1
ATOM 1667 N N . ARG A 1 213 ? 18.638 12.309 -11.132 1.00 89.94 213 ARG A N 1
ATOM 1668 C CA . ARG A 1 213 ? 18.994 12.408 -9.710 1.00 89.94 213 ARG A CA 1
ATOM 1669 C C . ARG A 1 213 ? 20.136 11.483 -9.317 1.00 89.94 213 ARG A C 1
ATOM 1671 O O . ARG A 1 213 ? 20.984 11.882 -8.521 1.00 89.94 213 ARG A O 1
ATOM 1678 N N . PHE A 1 214 ? 20.162 10.266 -9.852 1.00 90.62 214 PHE A N 1
ATOM 1679 C CA . PHE A 1 214 ? 21.065 9.213 -9.378 1.00 90.62 214 PHE A CA 1
ATOM 1680 C C . PHE A 1 214 ? 22.035 8.701 -10.443 1.00 90.62 214 PHE A C 1
ATOM 1682 O O . PHE A 1 214 ? 22.986 7.996 -10.103 1.00 90.62 214 PHE A O 1
ATOM 1689 N N . GLY A 1 215 ? 21.829 9.051 -11.714 1.00 89.50 215 GLY A N 1
ATOM 1690 C CA . GLY A 1 215 ? 22.579 8.504 -12.837 1.00 89.50 215 GLY A CA 1
ATOM 1691 C C . GLY A 1 215 ? 22.436 6.986 -12.893 1.00 89.50 215 GLY A C 1
ATOM 1692 O O . GLY A 1 215 ? 21.348 6.445 -13.069 1.00 89.50 215 GLY A O 1
ATOM 1693 N N . ASP A 1 216 ? 23.555 6.288 -12.713 1.00 88.19 216 ASP A N 1
ATOM 1694 C CA . ASP A 1 216 ? 23.577 4.831 -12.642 1.00 88.19 216 ASP A CA 1
ATOM 1695 C C . ASP A 1 216 ? 23.061 4.343 -11.280 1.00 88.19 216 ASP A C 1
ATOM 1697 O O . ASP A 1 216 ? 23.798 4.304 -10.289 1.00 88.19 216 ASP A O 1
ATOM 1701 N N . ILE A 1 217 ? 21.795 3.915 -11.252 1.00 87.50 217 ILE A N 1
ATOM 1702 C CA . ILE A 1 217 ? 21.116 3.424 -10.047 1.00 87.50 217 ILE A CA 1
ATOM 1703 C C . ILE A 1 217 ? 21.871 2.282 -9.353 1.00 87.50 217 ILE A C 1
ATOM 1705 O O . ILE A 1 217 ? 21.779 2.131 -8.136 1.00 87.50 217 ILE A O 1
ATOM 1709 N N . THR A 1 218 ? 22.683 1.516 -10.092 1.00 86.56 218 THR A N 1
ATOM 1710 C CA . THR A 1 218 ? 23.458 0.402 -9.531 1.00 86.56 218 THR A CA 1
ATOM 1711 C C . THR A 1 218 ? 24.561 0.848 -8.577 1.00 86.56 218 THR A C 1
ATOM 1713 O O . THR A 1 218 ? 25.021 0.049 -7.760 1.00 86.56 218 THR A O 1
ATOM 1716 N N . LYS A 1 219 ? 24.946 2.127 -8.653 1.00 87.12 219 LYS A N 1
ATOM 1717 C CA . LYS A 1 219 ? 25.949 2.792 -7.813 1.00 87.12 219 LYS A CA 1
ATOM 1718 C C . LYS A 1 219 ? 25.340 3.802 -6.839 1.00 87.12 219 LYS A C 1
ATOM 1720 O O . LYS A 1 219 ? 26.085 4.478 -6.134 1.00 87.12 219 LYS A O 1
ATOM 1725 N N . CYS A 1 220 ? 24.015 3.942 -6.830 1.00 87.25 220 CYS A N 1
ATOM 1726 C CA . CYS A 1 220 ? 23.318 4.906 -5.988 1.00 87.25 220 CYS A CA 1
ATOM 1727 C C . CYS A 1 220 ? 23.562 4.609 -4.503 1.00 87.25 220 CYS A C 1
ATOM 1729 O O . CYS A 1 220 ? 23.565 3.451 -4.099 1.00 87.25 220 CYS A O 1
ATOM 1731 N N . ASP A 1 221 ? 23.741 5.636 -3.675 1.00 85.31 221 ASP A N 1
ATOM 1732 C CA . ASP A 1 221 ? 23.726 5.462 -2.225 1.00 85.31 221 ASP A CA 1
ATOM 1733 C C . ASP A 1 221 ? 22.285 5.237 -1.742 1.00 85.31 221 ASP A C 1
ATOM 1735 O O . ASP A 1 221 ? 21.405 6.068 -1.967 1.00 85.31 221 ASP A O 1
ATOM 1739 N N . GLY A 1 222 ? 22.037 4.127 -1.044 1.00 82.81 222 GLY A N 1
ATOM 1740 C CA . GLY A 1 222 ? 20.691 3.776 -0.585 1.00 82.81 222 GLY A CA 1
ATOM 1741 C C . GLY A 1 222 ? 20.093 4.797 0.386 1.00 82.81 222 GLY A C 1
ATOM 1742 O O . GLY A 1 222 ? 18.874 4.963 0.427 1.00 82.81 222 GLY A O 1
ATOM 1743 N N . ARG A 1 223 ? 20.927 5.534 1.135 1.00 84.31 223 ARG A N 1
ATOM 1744 C CA . ARG A 1 223 ? 20.446 6.625 1.992 1.00 84.31 223 ARG A CA 1
ATOM 1745 C C . ARG A 1 223 ? 20.023 7.837 1.169 1.00 84.31 223 ARG A C 1
ATOM 1747 O O . ARG A 1 223 ? 18.944 8.358 1.428 1.00 84.31 223 ARG A O 1
ATOM 1754 N N . ALA A 1 224 ? 20.817 8.250 0.183 1.00 86.75 224 ALA A N 1
ATOM 1755 C CA . ALA A 1 224 ? 20.432 9.311 -0.748 1.00 86.75 224 ALA A CA 1
ATOM 1756 C C . ALA A 1 224 ? 19.122 8.983 -1.484 1.00 86.75 224 ALA A C 1
ATOM 1758 O O . ALA A 1 224 ? 18.252 9.842 -1.608 1.00 86.75 224 ALA A O 1
ATOM 1759 N N . TYR A 1 225 ? 18.952 7.727 -1.905 1.00 87.00 225 TYR A N 1
ATOM 1760 C CA . TYR A 1 225 ? 17.716 7.255 -2.522 1.00 87.00 225 TYR A CA 1
ATOM 1761 C C . TYR A 1 225 ? 16.516 7.375 -1.572 1.00 87.00 225 TYR A C 1
ATOM 1763 O O . TYR A 1 225 ? 15.510 7.989 -1.913 1.00 87.00 225 TYR A O 1
ATOM 1771 N N . LYS A 1 226 ? 16.646 6.870 -0.338 1.00 83.75 226 LYS A N 1
ATOM 1772 C CA . LYS A 1 226 ? 15.591 6.981 0.678 1.00 83.75 226 LYS A CA 1
ATOM 1773 C C . LYS A 1 226 ? 15.245 8.436 0.999 1.00 83.75 226 LYS A C 1
ATOM 1775 O O . LYS A 1 226 ? 14.067 8.762 1.104 1.00 83.75 226 LYS A O 1
ATOM 1780 N N . ASP A 1 227 ? 16.247 9.301 1.156 1.00 87.38 227 ASP A N 1
ATOM 1781 C CA . ASP A 1 227 ? 16.048 10.721 1.462 1.00 87.38 227 ASP A CA 1
ATOM 1782 C C . ASP A 1 227 ? 15.279 11.440 0.346 1.00 87.38 227 ASP A C 1
ATOM 1784 O O . ASP A 1 227 ? 14.357 12.197 0.642 1.00 87.38 227 ASP A O 1
ATOM 1788 N N . PHE A 1 228 ? 15.565 11.138 -0.921 1.00 87.38 228 PHE A N 1
ATOM 1789 C CA . PHE A 1 228 ? 14.789 11.668 -2.042 1.00 87.38 228 PHE A CA 1
ATOM 1790 C C . PHE A 1 228 ? 13.298 11.305 -1.940 1.00 87.38 228 PHE A C 1
ATOM 1792 O O . PHE A 1 228 ? 12.436 12.173 -2.063 1.00 87.38 228 PHE A O 1
ATOM 1799 N N . LEU A 1 229 ? 12.986 10.044 -1.637 1.00 81.75 229 LEU A N 1
ATOM 1800 C CA . LEU A 1 229 ? 11.607 9.551 -1.591 1.00 81.75 229 LEU A CA 1
ATOM 1801 C C . LEU A 1 229 ? 10.806 10.078 -0.399 1.00 81.75 229 LEU A C 1
ATOM 1803 O O . LEU A 1 229 ? 9.631 10.410 -0.543 1.00 81.75 229 LEU A O 1
ATOM 1807 N N . VAL A 1 230 ? 11.422 10.133 0.785 1.00 77.81 230 VAL A N 1
ATOM 1808 C CA . VAL A 1 230 ? 10.713 10.465 2.035 1.00 77.81 230 VAL A CA 1
ATOM 1809 C C . VAL A 1 230 ? 10.890 11.918 2.474 1.00 77.81 230 VAL A C 1
ATOM 1811 O O . VAL A 1 230 ? 10.228 12.340 3.420 1.00 77.81 230 VAL A O 1
ATOM 1814 N N . LYS A 1 231 ? 11.765 12.689 1.816 1.00 83.69 231 LYS A N 1
ATOM 1815 C CA . LYS A 1 231 ? 11.989 14.113 2.115 1.00 83.69 231 LYS A CA 1
ATOM 1816 C C . LYS A 1 231 ? 11.831 14.988 0.885 1.00 83.69 231 LYS A C 1
ATOM 1818 O O . LYS A 1 231 ? 10.999 15.888 0.916 1.00 83.69 231 LYS A O 1
ATOM 1823 N N . ASP A 1 232 ? 12.568 14.729 -0.192 1.00 85.62 232 ASP A N 1
ATOM 1824 C CA . ASP A 1 232 ? 12.596 15.657 -1.330 1.00 85.62 232 ASP A CA 1
ATOM 1825 C C . ASP A 1 232 ? 11.266 15.675 -2.089 1.00 85.62 232 ASP A C 1
ATOM 1827 O O . ASP A 1 232 ? 10.659 16.741 -2.189 1.00 85.62 232 ASP A O 1
ATOM 1831 N N . CYS A 1 233 ? 10.765 14.515 -2.542 1.00 85.69 233 CYS A N 1
ATOM 1832 C CA . CYS A 1 233 ? 9.471 14.435 -3.231 1.00 85.69 233 CYS A CA 1
ATOM 1833 C C . CYS A 1 233 ? 8.321 15.009 -2.376 1.00 85.69 233 CYS A C 1
ATOM 1835 O O . CYS A 1 233 ? 7.531 15.798 -2.893 1.00 85.69 233 CYS A O 1
ATOM 1837 N N . PRO A 1 234 ? 8.208 14.694 -1.070 1.00 81.81 234 PRO A N 1
ATOM 1838 C CA . PRO A 1 234 ? 7.175 15.284 -0.222 1.00 81.81 234 PRO A CA 1
ATOM 1839 C C . PRO A 1 234 ? 7.305 16.800 -0.024 1.00 81.81 234 PRO A C 1
ATOM 1841 O O . PRO A 1 234 ? 6.277 17.476 0.007 1.00 81.81 234 PRO A O 1
ATOM 1844 N N . ASN A 1 235 ? 8.530 17.330 0.112 1.00 82.06 235 ASN A N 1
ATOM 1845 C CA . ASN A 1 235 ? 8.792 18.759 0.337 1.00 82.06 235 ASN A CA 1
ATOM 1846 C C . ASN A 1 235 ? 8.411 19.630 -0.864 1.00 82.06 235 ASN A C 1
ATOM 1848 O O . ASN A 1 235 ? 8.037 20.787 -0.690 1.00 82.06 235 ASN A O 1
ATOM 1852 N N . GLU A 1 236 ? 8.495 19.083 -2.075 1.00 82.38 236 GLU A N 1
ATOM 1853 C CA . GLU A 1 236 ? 8.029 19.740 -3.300 1.00 82.38 236 GLU A CA 1
ATOM 1854 C C . GLU A 1 236 ? 6.581 19.372 -3.662 1.00 82.38 236 GLU A C 1
ATOM 1856 O O . GLU A 1 236 ? 6.164 19.576 -4.796 1.00 82.38 236 GLU A O 1
ATOM 1861 N N . ASP A 1 237 ? 5.829 18.794 -2.719 1.00 84.94 237 ASP A N 1
ATOM 1862 C CA . ASP A 1 237 ? 4.466 18.274 -2.899 1.00 84.94 237 ASP A CA 1
ATOM 1863 C C . ASP A 1 237 ? 4.295 17.398 -4.152 1.00 84.94 237 ASP A C 1
ATOM 1865 O O . ASP A 1 237 ? 3.294 17.453 -4.861 1.00 84.94 237 ASP A O 1
ATOM 1869 N N . PHE A 1 238 ? 5.305 16.569 -4.420 1.00 89.94 238 PHE A N 1
ATOM 1870 C CA . PHE A 1 238 ? 5.370 15.636 -5.543 1.00 89.94 238 PHE A CA 1
ATOM 1871 C C . PHE A 1 238 ? 5.285 16.284 -6.929 1.00 89.94 238 PHE A C 1
ATOM 1873 O O . PHE A 1 238 ? 4.960 15.593 -7.889 1.00 89.94 238 PHE A O 1
ATOM 1880 N N . VAL A 1 239 ? 5.606 17.575 -7.074 1.00 90.00 239 VAL A N 1
ATOM 1881 C CA . VAL A 1 239 ? 5.559 18.285 -8.370 1.00 90.00 239 VAL A CA 1
ATOM 1882 C C . VAL A 1 239 ? 6.412 17.609 -9.455 1.00 90.00 239 VAL A C 1
ATOM 1884 O O . VAL A 1 239 ? 6.103 17.717 -10.639 1.00 90.00 239 VAL A O 1
ATOM 1887 N N . SER A 1 240 ? 7.473 16.898 -9.071 1.00 89.69 240 SER A N 1
ATOM 1888 C CA . SER A 1 240 ? 8.330 16.140 -9.991 1.00 89.69 240 SER A CA 1
ATOM 1889 C C . SER A 1 240 ? 7.800 14.740 -10.342 1.00 89.69 240 SER A C 1
ATOM 1891 O O . SER A 1 240 ? 8.305 14.107 -11.269 1.00 89.69 240 SER A O 1
ATOM 1893 N N . CYS A 1 241 ? 6.804 14.244 -9.608 1.00 93.94 241 CYS A N 1
ATOM 1894 C CA . CYS A 1 241 ? 6.200 12.929 -9.796 1.00 93.94 241 CYS A CA 1
ATOM 1895 C C . CYS A 1 241 ? 4.940 13.019 -10.668 1.00 93.94 241 CYS A C 1
ATOM 1897 O O . CYS A 1 241 ? 4.316 14.071 -10.805 1.00 93.94 241 CYS A 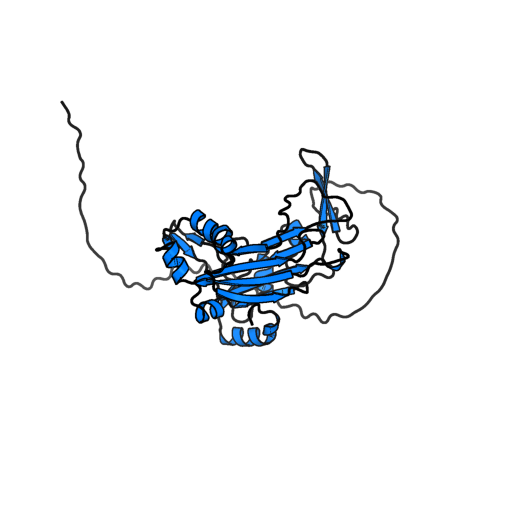O 1
ATOM 1899 N N . VAL A 1 242 ? 4.522 11.884 -11.221 1.00 95.62 242 VAL A N 1
ATOM 1900 C CA . VAL A 1 242 ? 3.267 11.753 -11.966 1.00 95.62 242 VAL A CA 1
ATOM 1901 C C . VAL A 1 242 ? 2.176 11.319 -10.999 1.00 95.62 242 VAL A C 1
ATOM 1903 O O . VAL A 1 242 ? 2.319 10.307 -10.321 1.00 95.62 242 VAL A O 1
ATOM 1906 N N . TYR A 1 243 ? 1.078 12.064 -10.924 1.00 95.88 243 TYR A N 1
ATOM 1907 C CA . TYR A 1 243 ? -0.106 11.614 -10.197 1.00 95.88 243 TYR A CA 1
ATOM 1908 C C . TYR A 1 243 ? -0.834 10.540 -11.014 1.00 95.88 243 TYR A C 1
ATOM 1910 O O . TYR A 1 243 ? -1.258 10.815 -12.135 1.00 95.88 243 TYR A O 1
ATOM 1918 N N . LEU A 1 244 ? -0.968 9.333 -10.461 1.00 95.94 244 LEU A N 1
ATOM 1919 C CA . LEU A 1 244 ? -1.496 8.165 -11.181 1.00 95.94 244 LEU A CA 1
ATOM 1920 C C . LEU A 1 244 ? -2.917 7.789 -10.764 1.00 95.94 244 LEU A C 1
ATOM 1922 O O . LEU A 1 244 ? -3.619 7.115 -11.509 1.00 95.94 244 LEU A O 1
ATOM 1926 N N . GLY A 1 245 ? -3.358 8.223 -9.586 1.00 95.62 245 GLY A N 1
ATOM 1927 C CA . GLY A 1 245 ? -4.719 7.985 -9.134 1.00 95.62 245 GLY A CA 1
ATOM 1928 C C . GLY A 1 245 ? -4.870 8.019 -7.625 1.00 95.62 245 GLY A C 1
ATOM 1929 O O . GLY A 1 245 ? -3.904 8.167 -6.872 1.00 95.62 245 GLY A O 1
ATOM 1930 N N . GLU A 1 246 ? -6.112 7.864 -7.184 1.00 96.19 246 GLU A N 1
ATOM 1931 C CA . GLU A 1 246 ? -6.453 7.798 -5.771 1.00 96.19 246 GLU A CA 1
ATOM 1932 C C . GLU A 1 246 ? -7.666 6.914 -5.515 1.00 96.19 246 GLU A C 1
ATOM 1934 O O . GLU A 1 246 ? -8.439 6.603 -6.422 1.00 96.19 246 GLU A O 1
ATOM 1939 N N . LYS A 1 247 ? -7.837 6.526 -4.253 1.00 96.56 247 LYS A N 1
ATOM 1940 C CA . LYS A 1 247 ? -9.035 5.851 -3.776 1.00 96.56 247 LYS A CA 1
ATOM 1941 C C . LYS A 1 247 ? -9.380 6.315 -2.370 1.00 96.56 247 LYS A C 1
ATOM 1943 O O . LYS A 1 247 ? -8.514 6.375 -1.494 1.00 96.56 247 LYS A O 1
ATOM 1948 N N . TYR A 1 248 ? -10.654 6.624 -2.164 1.00 96.25 248 TYR A N 1
ATOM 1949 C CA . TYR A 1 248 ? -11.204 6.792 -0.827 1.00 96.25 248 TYR A CA 1
ATOM 1950 C C . TYR A 1 248 ? -11.315 5.427 -0.159 1.00 96.25 248 TYR A C 1
ATOM 1952 O O . TYR A 1 248 ? -11.869 4.489 -0.731 1.00 96.25 248 TYR A O 1
ATOM 1960 N N . ILE A 1 249 ? -10.770 5.323 1.046 1.00 96.06 249 ILE A N 1
ATOM 1961 C CA . ILE A 1 249 ? -10.753 4.087 1.817 1.00 96.06 249 ILE A CA 1
ATOM 1962 C C . ILE A 1 249 ? -11.891 4.167 2.825 1.00 96.06 249 ILE A C 1
ATOM 1964 O O . ILE A 1 249 ? -11.761 4.730 3.912 1.00 96.06 249 ILE A O 1
ATOM 1968 N N . THR A 1 250 ? -13.048 3.663 2.410 1.00 94.56 250 THR A N 1
ATOM 1969 C CA . THR A 1 250 ? -14.278 3.731 3.200 1.00 94.56 250 THR A CA 1
ATOM 1970 C C . THR A 1 250 ? -14.511 2.488 4.032 1.00 94.56 250 THR A C 1
ATOM 1972 O O . THR A 1 250 ? -15.272 2.570 4.981 1.00 94.56 250 THR A O 1
ATOM 1975 N N . ASP A 1 251 ? -13.869 1.362 3.746 1.00 93.62 251 ASP A N 1
ATOM 1976 C CA . ASP A 1 251 ? -14.179 0.096 4.406 1.00 93.62 251 ASP A CA 1
ATOM 1977 C C . ASP A 1 251 ? -12.919 -0.746 4.591 1.00 93.62 251 ASP A C 1
ATOM 1979 O O . ASP A 1 251 ? -11.933 -0.587 3.866 1.00 93.62 251 ASP A O 1
ATOM 1983 N N . THR A 1 252 ? -12.970 -1.650 5.570 1.00 96.31 252 THR A N 1
ATOM 1984 C CA . THR A 1 252 ? -11.979 -2.717 5.728 1.00 96.31 252 THR A CA 1
ATOM 1985 C C . THR A 1 252 ? -12.014 -3.596 4.484 1.00 96.31 252 THR A C 1
ATOM 1987 O O . THR A 1 252 ? -13.032 -4.229 4.203 1.00 96.31 252 THR A O 1
ATOM 1990 N N . SER A 1 253 ? -10.939 -3.603 3.697 1.00 95.62 253 SER A N 1
ATOM 1991 C CA . SER A 1 253 ? -10.942 -4.275 2.397 1.00 95.62 253 SER A CA 1
ATOM 1992 C C . SER A 1 253 ? -9.546 -4.496 1.819 1.00 95.62 253 SER A C 1
ATOM 1994 O O . SER A 1 253 ? -8.530 -4.101 2.395 1.00 95.62 253 SER A O 1
ATOM 1996 N N . ILE A 1 254 ? -9.532 -5.130 0.649 1.00 95.31 254 ILE A N 1
ATOM 1997 C CA . ILE A 1 254 ? -8.359 -5.406 -0.174 1.00 95.31 254 ILE A CA 1
ATOM 1998 C C . ILE A 1 254 ? -8.462 -4.557 -1.442 1.00 95.31 254 ILE A C 1
ATOM 2000 O O . ILE A 1 254 ? -9.515 -4.485 -2.080 1.00 95.31 254 ILE A O 1
ATOM 2004 N N . PHE A 1 255 ? -7.354 -3.934 -1.813 1.00 96.00 255 PHE A N 1
ATOM 2005 C CA . PHE A 1 255 ? -7.215 -3.065 -2.968 1.00 96.00 255 PHE A CA 1
ATOM 2006 C C . PHE A 1 255 ? -5.993 -3.463 -3.784 1.00 96.00 255 PHE A C 1
ATOM 2008 O O . PHE A 1 255 ? -5.019 -3.987 -3.246 1.00 96.00 255 PHE A O 1
ATOM 2015 N N . TYR A 1 256 ? -6.025 -3.165 -5.079 1.00 96.12 256 TYR A N 1
ATOM 2016 C CA . TYR A 1 256 ? -4.956 -3.544 -6.000 1.00 96.12 256 TYR A CA 1
ATOM 2017 C C . TYR A 1 256 ? -4.405 -2.343 -6.760 1.00 96.12 256 TYR A C 1
ATOM 2019 O O . TYR A 1 256 ? -5.111 -1.368 -7.019 1.00 96.12 256 TYR A O 1
ATOM 2027 N N . ILE A 1 257 ? -3.129 -2.420 -7.129 1.00 95.44 257 ILE A N 1
ATOM 2028 C CA . ILE A 1 257 ? -2.461 -1.431 -7.977 1.00 95.44 257 ILE A CA 1
ATOM 2029 C C . ILE A 1 257 ? -1.805 -2.172 -9.135 1.00 95.44 257 ILE A C 1
ATOM 2031 O O . ILE A 1 257 ? -0.976 -3.052 -8.908 1.00 95.44 257 ILE A O 1
ATOM 2035 N N . ASP A 1 258 ? -2.165 -1.814 -10.367 1.00 96.06 258 ASP A N 1
ATOM 2036 C CA . ASP A 1 258 ? -1.542 -2.342 -11.585 1.00 96.06 258 ASP A CA 1
ATOM 2037 C C . ASP A 1 258 ? -0.295 -1.519 -11.927 1.00 96.06 258 ASP A C 1
ATOM 2039 O O . ASP A 1 258 ? -0.313 -0.628 -12.781 1.00 96.06 258 ASP A O 1
ATOM 2043 N N . TYR A 1 259 ? 0.793 -1.779 -11.202 1.00 94.44 259 TYR A N 1
ATOM 2044 C CA . TYR A 1 259 ? 2.052 -1.066 -11.396 1.00 94.44 259 TYR A CA 1
ATOM 2045 C C . TYR A 1 259 ? 2.606 -1.250 -12.804 1.00 94.44 259 TYR A C 1
ATOM 2047 O O . TYR A 1 259 ? 3.182 -0.308 -13.343 1.00 94.44 259 TYR A O 1
ATOM 2055 N N . LYS A 1 260 ? 2.415 -2.426 -13.415 1.00 94.44 260 LYS A N 1
ATOM 2056 C CA . LYS A 1 260 ? 2.858 -2.683 -14.786 1.00 94.44 260 LYS A CA 1
ATOM 2057 C C . LYS A 1 260 ? 2.183 -1.733 -15.766 1.00 94.44 260 LYS A C 1
ATOM 2059 O O . LYS A 1 260 ? 2.882 -1.030 -16.493 1.00 94.44 260 LYS A O 1
ATOM 2064 N N . LYS A 1 261 ? 0.848 -1.668 -15.751 1.00 95.06 261 LYS A N 1
ATOM 2065 C CA . LYS A 1 261 ? 0.094 -0.748 -16.613 1.00 95.06 261 LYS A CA 1
ATOM 2066 C C . LYS A 1 261 ? 0.520 0.699 -16.364 1.00 95.06 261 LYS A C 1
ATOM 2068 O O . LYS A 1 261 ? 0.840 1.413 -17.308 1.00 95.06 261 LYS A O 1
ATOM 2073 N N . MET A 1 262 ? 0.587 1.117 -15.097 1.00 94.75 262 MET A N 1
ATOM 2074 C CA . MET A 1 262 ? 0.977 2.486 -14.750 1.00 94.75 262 MET A CA 1
ATOM 2075 C C . MET A 1 262 ? 2.398 2.830 -15.222 1.00 94.75 262 MET A C 1
ATOM 2077 O O . MET A 1 262 ? 2.619 3.940 -15.711 1.00 94.75 262 MET A O 1
ATOM 2081 N N . ALA A 1 263 ? 3.350 1.898 -15.101 1.00 93.50 263 ALA A N 1
ATOM 2082 C CA . ALA A 1 263 ? 4.723 2.060 -15.575 1.00 93.50 263 ALA A CA 1
ATOM 2083 C C . ALA A 1 263 ? 4.787 2.182 -17.101 1.00 93.50 263 ALA A C 1
ATOM 2085 O O . ALA A 1 263 ? 5.470 3.070 -17.606 1.00 93.50 263 ALA A O 1
ATOM 2086 N N . GLU A 1 264 ? 4.068 1.322 -17.826 1.00 94.12 264 GLU A N 1
ATOM 2087 C CA . GLU A 1 264 ? 4.027 1.316 -19.293 1.00 94.12 264 GLU A CA 1
ATOM 2088 C C . GLU A 1 264 ? 3.383 2.590 -19.861 1.00 94.12 264 GLU A C 1
ATOM 2090 O O . GLU A 1 264 ? 3.869 3.139 -20.848 1.00 94.12 264 GLU A O 1
ATOM 2095 N N . GLU A 1 265 ? 2.322 3.094 -19.226 1.00 95.62 265 GLU A N 1
ATOM 2096 C CA . GLU A 1 265 ? 1.595 4.285 -19.684 1.00 95.62 265 GLU A CA 1
ATOM 2097 C C . GLU A 1 265 ? 2.311 5.605 -19.355 1.00 95.62 265 GLU A C 1
ATOM 2099 O O . GLU A 1 265 ? 2.135 6.589 -20.074 1.00 95.62 265 GLU A O 1
ATOM 2104 N N . ASN A 1 266 ? 3.118 5.643 -18.286 1.00 95.31 266 ASN A N 1
ATOM 2105 C CA . ASN A 1 266 ? 3.673 6.889 -17.738 1.00 95.31 266 ASN A CA 1
ATOM 2106 C C . ASN A 1 266 ? 5.208 6.915 -17.636 1.00 95.31 266 ASN A C 1
ATOM 2108 O O . ASN A 1 266 ? 5.754 7.855 -17.060 1.00 95.31 266 ASN A O 1
ATOM 2112 N N . ASP A 1 267 ? 5.907 5.898 -18.151 1.00 94.69 267 ASP A N 1
ATOM 2113 C CA . ASP A 1 267 ? 7.371 5.747 -18.058 1.00 94.69 267 ASP A CA 1
ATOM 2114 C C . ASP A 1 267 ? 7.901 5.898 -16.615 1.00 94.69 267 ASP A C 1
ATOM 2116 O O . ASP A 1 267 ? 8.864 6.614 -16.321 1.00 94.69 267 ASP A O 1
ATOM 2120 N N . CYS A 1 268 ? 7.214 5.246 -15.676 1.00 92.31 268 CYS A N 1
ATOM 2121 C CA . CYS A 1 268 ? 7.547 5.290 -14.255 1.00 92.31 268 CYS A CA 1
ATOM 2122 C C . CYS A 1 268 ? 8.400 4.084 -13.856 1.00 92.31 268 CYS A C 1
ATOM 2124 O O . CYS A 1 268 ? 8.057 2.941 -14.151 1.00 92.31 268 CYS A O 1
ATOM 2126 N N . GLY A 1 269 ? 9.501 4.335 -13.146 1.00 88.12 269 GLY A N 1
ATOM 2127 C CA . GLY A 1 269 ? 10.379 3.275 -12.643 1.00 88.12 269 GLY A CA 1
ATOM 2128 C C . GLY A 1 269 ? 10.031 2.814 -11.232 1.00 88.12 269 GLY A C 1
ATOM 2129 O O . GLY A 1 269 ? 10.389 1.704 -10.839 1.00 88.12 269 GLY A O 1
ATOM 2130 N N . GLN A 1 270 ? 9.383 3.681 -10.448 1.00 88.94 270 GLN A N 1
ATOM 2131 C CA . GLN A 1 270 ? 9.091 3.506 -9.021 1.00 88.94 270 GLN A CA 1
ATOM 2132 C C . GLN A 1 270 ? 7.787 4.201 -8.649 1.00 88.94 270 GLN A C 1
ATOM 2134 O O . GLN A 1 270 ? 7.337 5.085 -9.378 1.00 88.94 270 GLN A O 1
ATOM 2139 N N . PHE A 1 271 ? 7.209 3.837 -7.503 1.00 89.69 271 PHE A N 1
ATOM 2140 C CA . PHE A 1 271 ? 5.949 4.409 -7.044 1.00 89.69 271 PHE A CA 1
ATOM 2141 C C . PHE A 1 271 ? 5.995 4.785 -5.562 1.00 89.69 271 PHE A C 1
ATOM 2143 O O . PHE A 1 271 ? 6.677 4.162 -4.745 1.00 89.69 271 PHE A O 1
ATOM 2150 N N . LEU A 1 272 ? 5.237 5.824 -5.232 1.00 89.94 272 LEU A N 1
ATOM 2151 C CA . LEU A 1 272 ? 4.998 6.310 -3.885 1.00 89.94 272 LEU A CA 1
ATOM 2152 C C . LEU A 1 272 ? 3.521 6.135 -3.556 1.00 89.94 272 LEU A C 1
ATOM 2154 O O . LEU A 1 272 ? 2.647 6.561 -4.315 1.00 89.94 272 LEU A O 1
ATOM 2158 N N . LEU A 1 273 ? 3.258 5.565 -2.388 1.00 90.94 273 LEU A N 1
ATOM 2159 C CA . LEU A 1 273 ? 1.945 5.567 -1.768 1.00 90.94 273 LEU A CA 1
ATOM 2160 C C . LEU A 1 273 ? 1.873 6.698 -0.763 1.00 90.94 273 LEU A C 1
ATOM 2162 O O . LEU A 1 273 ? 2.745 6.840 0.097 1.00 90.94 273 LEU A O 1
ATOM 2166 N N . VAL A 1 274 ? 0.814 7.488 -0.877 1.00 91.69 274 VAL A N 1
ATOM 2167 C CA . VAL A 1 274 ? 0.565 8.646 -0.029 1.00 91.69 274 VAL A CA 1
ATOM 2168 C C . VAL A 1 274 ? -0.797 8.471 0.616 1.00 91.69 274 VAL A C 1
ATOM 2170 O O . VAL A 1 274 ? -1.828 8.662 -0.027 1.00 91.69 274 VAL A O 1
ATOM 2173 N N . LEU A 1 275 ? -0.800 8.100 1.892 1.00 92.19 275 LEU A N 1
ATOM 2174 C CA . LEU A 1 275 ? -2.013 8.027 2.691 1.00 92.19 275 LEU A CA 1
ATOM 2175 C C . LEU A 1 275 ? -2.286 9.403 3.300 1.00 92.19 275 LEU A C 1
ATOM 2177 O O . LEU A 1 275 ? -1.482 9.917 4.079 1.00 92.19 275 LEU A O 1
ATOM 2181 N N . LYS A 1 276 ? -3.422 9.994 2.937 1.00 92.38 276 LYS A N 1
ATOM 2182 C CA . LYS A 1 276 ? -3.947 11.222 3.532 1.00 92.38 276 LYS A CA 1
ATOM 2183 C C . LYS A 1 276 ? -5.086 10.891 4.480 1.00 92.38 276 LYS A C 1
ATOM 2185 O O . LYS A 1 276 ? -5.964 10.099 4.135 1.00 92.38 276 LYS A O 1
ATOM 2190 N N . VAL A 1 277 ? -5.076 11.521 5.647 1.00 91.62 277 VAL A N 1
ATOM 2191 C CA . VAL A 1 277 ? -6.101 11.350 6.680 1.00 91.62 277 VAL A CA 1
ATOM 2192 C C . VAL A 1 277 ? -6.592 12.709 7.166 1.00 91.62 277 VAL A C 1
ATOM 2194 O O . VAL A 1 277 ? -5.800 13.626 7.365 1.00 91.62 277 VAL A O 1
ATOM 2197 N N . SER A 1 278 ? -7.902 12.855 7.366 1.00 91.56 278 SER A N 1
ATOM 2198 C CA . SER A 1 278 ? -8.504 14.134 7.782 1.00 91.56 278 SER A CA 1
ATOM 2199 C C . SER A 1 278 ? -8.330 14.459 9.270 1.00 91.56 278 SER A C 1
ATOM 2201 O O . SER A 1 278 ? -8.701 15.543 9.716 1.00 91.56 278 SER A O 1
ATOM 2203 N N . LYS A 1 279 ? -7.821 13.508 10.059 1.00 84.56 279 LYS A N 1
ATOM 2204 C CA . LYS A 1 279 ? -7.580 13.630 11.499 1.00 84.56 279 LYS A CA 1
ATOM 2205 C C . LYS A 1 279 ? -6.326 12.844 11.855 1.00 84.56 279 LYS A C 1
ATOM 2207 O O . LYS A 1 279 ? -6.057 11.807 11.258 1.00 84.56 279 LYS A O 1
ATOM 2212 N N . THR A 1 280 ? -5.585 13.322 12.845 1.00 78.81 280 THR A N 1
ATOM 2213 C CA . THR A 1 280 ? -4.301 12.744 13.270 1.00 78.81 280 THR A CA 1
ATOM 2214 C C . THR A 1 280 ? -4.386 11.933 14.562 1.00 78.81 280 THR A C 1
ATOM 2216 O O . THR A 1 280 ? -3.415 11.279 14.930 1.00 78.81 280 THR A O 1
ATOM 2219 N N . THR A 1 281 ? -5.533 11.955 15.255 1.00 79.38 281 THR A N 1
ATOM 2220 C CA . THR A 1 281 ? -5.744 11.253 16.531 1.00 79.38 281 THR A CA 1
ATOM 2221 C C . THR A 1 281 ? -7.172 10.737 16.712 1.00 79.38 281 THR A C 1
ATOM 2223 O O . THR A 1 281 ? -8.101 11.197 16.049 1.00 79.38 281 THR A O 1
ATOM 2226 N N . GLY A 1 282 ? -7.375 9.796 17.639 1.00 79.19 282 GLY A N 1
ATOM 2227 C CA . GLY A 1 282 ? -8.706 9.330 18.053 1.00 79.19 282 GLY A CA 1
ATOM 2228 C C . GLY A 1 282 ? -9.375 8.352 17.082 1.00 79.19 282 GLY A C 1
ATOM 2229 O O . GLY A 1 282 ? -10.590 8.404 16.929 1.00 79.19 282 GLY A O 1
ATOM 2230 N N . PHE A 1 283 ? -8.578 7.520 16.416 1.00 85.19 283 PHE A N 1
ATOM 2231 C CA . PHE A 1 283 ? -8.971 6.384 15.578 1.00 85.19 283 PHE A CA 1
ATOM 2232 C C . PHE A 1 283 ? -7.836 5.343 15.538 1.00 85.19 283 PHE A C 1
ATOM 2234 O O . PHE A 1 283 ? -6.728 5.605 16.011 1.00 85.19 283 PHE A O 1
ATOM 2241 N N . ALA A 1 284 ? -8.083 4.173 14.963 1.00 86.94 284 ALA A N 1
ATOM 2242 C CA . ALA A 1 284 ? -7.043 3.202 14.638 1.00 86.94 284 ALA A CA 1
ATOM 2243 C C . ALA A 1 284 ? -7.235 2.701 13.215 1.00 86.94 284 ALA A C 1
ATOM 2245 O O . ALA A 1 284 ? -8.368 2.643 12.744 1.00 86.94 284 ALA A O 1
ATOM 2246 N N . TYR A 1 285 ? -6.148 2.305 12.563 1.00 91.50 285 TYR A N 1
ATOM 2247 C CA . TYR A 1 285 ? -6.168 1.567 11.308 1.00 91.50 285 TYR A CA 1
ATOM 2248 C C . TYR A 1 285 ? -4.862 0.787 11.129 1.00 91.50 285 TYR A C 1
ATOM 2250 O O . TYR A 1 285 ? -3.827 1.125 11.709 1.00 91.50 285 TYR A O 1
ATOM 2258 N N . LEU A 1 286 ? -4.901 -0.217 10.260 1.00 91.25 286 LEU A N 1
ATOM 2259 C CA . LEU A 1 286 ? -3.701 -0.848 9.726 1.00 91.25 286 LEU A CA 1
ATOM 2260 C C . LEU A 1 286 ? -3.801 -0.885 8.203 1.00 91.25 286 LEU A C 1
ATOM 2262 O O . LEU A 1 286 ? -4.779 -1.384 7.659 1.00 91.25 286 LEU A O 1
ATOM 2266 N N . MET A 1 287 ? -2.800 -0.338 7.517 1.00 92.25 287 MET A N 1
ATOM 2267 C CA . MET A 1 287 ? -2.590 -0.520 6.082 1.00 92.25 287 MET A CA 1
ATOM 2268 C C . MET A 1 287 ? -1.390 -1.437 5.882 1.00 92.25 287 MET A C 1
ATOM 2270 O O . MET A 1 287 ? -0.340 -1.206 6.479 1.00 92.25 287 MET A O 1
ATOM 2274 N N . ASN A 1 288 ? -1.522 -2.431 5.013 1.00 88.44 288 ASN A N 1
ATOM 2275 C CA . ASN A 1 288 ? -0.430 -3.324 4.652 1.00 88.44 288 ASN A CA 1
ATOM 2276 C C . ASN A 1 288 ? -0.397 -3.544 3.138 1.00 88.44 288 ASN A C 1
ATOM 2278 O O . ASN A 1 288 ? -1.370 -4.022 2.563 1.00 88.44 288 ASN A O 1
ATOM 2282 N N . GLY A 1 289 ? 0.730 -3.209 2.519 1.00 86.81 289 GLY A N 1
ATOM 2283 C CA . GLY A 1 289 ? 1.004 -3.358 1.096 1.00 86.81 289 GLY A CA 1
ATOM 2284 C C . GLY A 1 289 ? 2.181 -4.273 0.771 1.00 86.81 289 GLY A C 1
ATOM 2285 O O . GLY A 1 289 ? 2.803 -4.092 -0.272 1.00 86.81 289 GLY A O 1
ATOM 2286 N N . ASP A 1 290 ? 2.545 -5.197 1.662 1.00 82.75 290 ASP A N 1
ATOM 2287 C CA . ASP A 1 290 ? 3.698 -6.072 1.438 1.00 82.75 290 ASP A CA 1
ATOM 2288 C C . ASP A 1 290 ? 3.458 -7.045 0.273 1.00 82.75 290 ASP A C 1
ATOM 2290 O O . ASP A 1 290 ? 4.391 -7.393 -0.437 1.00 82.75 290 ASP A O 1
ATOM 2294 N N . ASN A 1 291 ? 2.218 -7.468 0.015 1.00 87.25 291 ASN A N 1
ATOM 2295 C CA . ASN A 1 291 ? 1.929 -8.483 -0.997 1.00 87.25 291 ASN A CA 1
ATOM 2296 C C . ASN A 1 291 ? 2.056 -7.934 -2.428 1.00 87.25 291 ASN A C 1
ATOM 2298 O O . ASN A 1 291 ? 1.312 -7.043 -2.835 1.00 87.25 291 ASN A O 1
ATOM 2302 N N . CYS A 1 292 ? 2.965 -8.516 -3.216 1.00 89.50 292 CYS A N 1
ATOM 2303 C CA . CYS A 1 292 ? 3.187 -8.165 -4.620 1.00 89.50 292 CYS A CA 1
ATOM 2304 C C . CYS A 1 292 ? 3.214 -9.406 -5.521 1.00 89.50 292 CYS A C 1
ATOM 2306 O O . CYS A 1 292 ? 3.602 -10.501 -5.101 1.00 89.50 292 CYS A O 1
ATOM 2308 N N . TYR A 1 293 ? 2.853 -9.216 -6.789 1.00 92.31 293 TYR A N 1
ATOM 2309 C CA . TYR A 1 293 ? 2.668 -10.290 -7.758 1.00 92.31 293 TYR A CA 1
ATOM 2310 C C . TYR A 1 293 ? 3.236 -9.934 -9.130 1.00 92.31 293 TYR A C 1
ATOM 2312 O O . TYR A 1 293 ? 3.242 -8.773 -9.535 1.00 92.31 293 TYR A O 1
ATOM 2320 N N . ASN A 1 294 ? 3.668 -10.962 -9.861 1.00 94.81 294 ASN A N 1
ATOM 2321 C CA . ASN A 1 294 ? 4.070 -10.860 -11.262 1.00 94.81 294 ASN A CA 1
ATOM 2322 C C . ASN A 1 294 ? 3.074 -11.615 -12.141 1.00 94.81 294 ASN A C 1
ATOM 2324 O O . ASN A 1 294 ? 2.698 -12.751 -11.838 1.00 94.81 294 ASN A O 1
ATOM 2328 N N . ILE A 1 295 ? 2.663 -11.003 -13.243 1.00 96.94 295 ILE A N 1
ATOM 2329 C CA . ILE A 1 295 ? 1.730 -11.579 -14.204 1.00 96.94 295 ILE A CA 1
ATOM 2330 C C . ILE A 1 295 ? 2.439 -12.719 -14.936 1.00 96.94 295 ILE A C 1
ATOM 2332 O O . ILE A 1 295 ? 3.490 -12.547 -15.550 1.00 96.94 295 ILE A O 1
ATOM 2336 N N . SER A 1 296 ? 1.845 -13.907 -14.867 1.00 97.38 296 SER A N 1
ATOM 2337 C CA . SER A 1 296 ? 2.345 -15.125 -15.514 1.00 97.38 296 SER A CA 1
ATOM 2338 C C . SER A 1 296 ? 1.447 -15.616 -16.651 1.00 97.38 296 SER A C 1
ATOM 2340 O O . SER A 1 296 ? 1.918 -16.316 -17.542 1.00 97.38 296 SER A O 1
ATOM 2342 N N . ASP A 1 297 ? 0.177 -15.213 -16.634 1.00 98.19 297 ASP A N 1
ATOM 2343 C CA . ASP A 1 297 ? -0.841 -15.461 -17.647 1.00 98.19 297 ASP A CA 1
ATOM 2344 C C . ASP A 1 297 ? -1.683 -14.184 -17.774 1.00 98.19 297 ASP A C 1
ATOM 2346 O O . ASP A 1 297 ? -2.492 -13.855 -16.903 1.00 98.19 297 ASP A O 1
ATOM 2350 N N . ASN A 1 298 ? -1.431 -13.423 -18.842 1.00 97.62 298 ASN A N 1
ATOM 2351 C CA . ASN A 1 298 ? -2.066 -12.125 -19.038 1.00 97.62 298 ASN A CA 1
ATOM 2352 C C . ASN A 1 298 ? -3.567 -12.255 -19.318 1.00 97.62 298 ASN A C 1
ATOM 2354 O O . ASN A 1 298 ? -4.330 -11.412 -18.867 1.00 97.62 298 ASN A O 1
ATOM 2358 N N . GLU A 1 299 ? -4.009 -13.291 -20.033 1.00 98.06 299 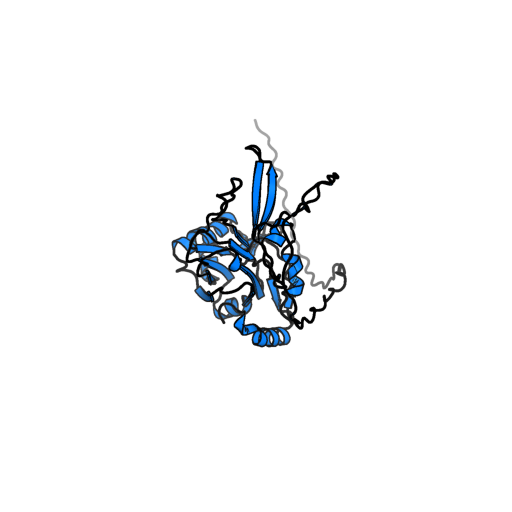GLU A N 1
ATOM 2359 C CA . GLU A 1 299 ? -5.429 -13.451 -20.362 1.00 98.06 299 GLU A CA 1
ATOM 2360 C C . GLU A 1 299 ? -6.250 -13.682 -19.093 1.00 98.06 299 GLU A C 1
ATOM 2362 O O . GLU A 1 299 ? -7.233 -12.976 -18.859 1.00 98.06 299 GLU A O 1
ATOM 2367 N N . LYS A 1 300 ? -5.796 -14.591 -18.221 1.00 98.44 300 LYS A N 1
ATOM 2368 C CA . LYS A 1 300 ? -6.452 -14.828 -16.926 1.00 98.44 300 LYS A CA 1
ATOM 2369 C C . LYS A 1 300 ? -6.431 -13.598 -16.030 1.00 98.44 300 LYS A C 1
ATOM 2371 O O . LYS A 1 300 ? -7.452 -13.279 -15.426 1.00 98.44 300 LYS A O 1
ATOM 2376 N N . TYR A 1 301 ? -5.300 -12.896 -15.977 1.00 98.44 301 TYR A N 1
ATOM 2377 C CA . TYR A 1 301 ? -5.187 -11.679 -15.181 1.00 98.44 301 TYR A CA 1
ATOM 2378 C C . TYR A 1 301 ? -6.155 -10.589 -15.647 1.00 98.44 301 TYR A C 1
ATOM 2380 O O . TYR A 1 301 ? -6.826 -9.982 -14.818 1.00 98.44 301 TYR A O 1
ATOM 2388 N N . GLN A 1 302 ? -6.289 -10.361 -16.957 1.00 97.81 302 GLN A N 1
ATOM 2389 C CA . GLN A 1 302 ? -7.212 -9.345 -17.468 1.00 97.81 302 GLN A CA 1
ATOM 2390 C C . GLN A 1 302 ? -8.680 -9.695 -17.183 1.00 97.81 302 GLN A C 1
ATOM 2392 O O . GLN A 1 302 ? -9.453 -8.799 -16.851 1.00 97.81 302 GLN A O 1
ATOM 2397 N N . VAL A 1 303 ? -9.067 -10.975 -17.261 1.00 98.31 303 VAL A N 1
ATOM 2398 C CA . VAL A 1 303 ? -10.420 -11.420 -16.872 1.00 98.31 303 VAL A CA 1
ATOM 2399 C C . VAL A 1 303 ? -10.669 -11.139 -15.392 1.00 98.31 303 VAL A C 1
ATOM 2401 O O . VAL A 1 303 ? -11.629 -10.449 -15.054 1.00 98.31 303 VAL A O 1
ATOM 2404 N N . TRP A 1 304 ? -9.763 -11.587 -14.521 1.00 98.31 304 TRP A N 1
ATOM 2405 C CA . TRP A 1 304 ? -9.869 -11.351 -13.083 1.00 98.31 304 TRP A CA 1
ATOM 2406 C C . TRP A 1 304 ? -9.906 -9.854 -12.748 1.00 98.31 304 TRP A C 1
ATOM 2408 O O . TRP A 1 304 ? -10.738 -9.415 -11.957 1.00 98.31 304 TRP A O 1
ATOM 2418 N N . LYS A 1 305 ? -9.067 -9.040 -13.399 1.00 97.69 305 LYS A N 1
ATOM 2419 C CA . LYS A 1 305 ? -9.025 -7.586 -13.199 1.00 97.69 305 LYS A CA 1
ATOM 2420 C C . LYS A 1 305 ? -10.361 -6.925 -13.530 1.00 97.69 305 LYS A C 1
ATOM 2422 O O . LYS A 1 305 ? -10.792 -6.051 -12.788 1.00 97.69 305 LYS A O 1
ATOM 2427 N N . GLN A 1 306 ? -11.022 -7.332 -14.613 1.00 96.94 306 GLN A N 1
ATOM 2428 C CA . GLN A 1 306 ? -12.333 -6.788 -14.986 1.00 96.94 306 GLN A CA 1
ATOM 2429 C C . GLN A 1 306 ? -13.401 -7.084 -13.924 1.00 96.94 306 GLN A C 1
ATOM 2431 O O . GLN A 1 306 ? -14.202 -6.211 -13.599 1.00 96.94 306 GLN A O 1
ATOM 2436 N N . GLU A 1 307 ? -13.380 -8.280 -13.334 1.00 97.56 307 GLU A N 1
ATOM 2437 C CA . GLU A 1 307 ? -14.305 -8.670 -12.260 1.00 97.56 307 GLU A CA 1
ATOM 2438 C C . GLU A 1 307 ? -14.056 -7.904 -10.949 1.00 97.56 307 GLU A C 1
ATOM 2440 O O . GLU A 1 307 ? -14.982 -7.688 -10.170 1.00 97.56 307 GLU A O 1
ATOM 2445 N N . HIS A 1 308 ? -12.821 -7.445 -10.731 1.00 96.75 308 HIS A N 1
ATOM 2446 C CA . HIS A 1 308 ? -12.378 -6.784 -9.501 1.00 96.75 308 HIS A CA 1
ATOM 2447 C C . HIS A 1 308 ? -12.029 -5.303 -9.710 1.00 96.75 308 HIS A C 1
ATOM 2449 O O . HIS A 1 308 ? -11.394 -4.693 -8.852 1.00 96.75 308 HIS A O 1
ATOM 2455 N N . ILE A 1 309 ? -12.456 -4.686 -10.820 1.00 95.38 309 ILE A N 1
ATOM 2456 C CA . ILE A 1 309 ? -12.036 -3.325 -11.201 1.00 95.38 309 ILE A CA 1
ATOM 2457 C C . ILE A 1 309 ? -12.353 -2.287 -10.114 1.00 95.38 309 ILE A C 1
ATOM 2459 O O . ILE A 1 309 ? -11.565 -1.384 -9.852 1.00 95.38 309 ILE A O 1
ATOM 2463 N N . GLY A 1 310 ? -13.454 -2.482 -9.381 1.00 94.81 310 GLY A N 1
ATOM 2464 C CA . GLY A 1 310 ? -13.843 -1.638 -8.251 1.00 94.81 310 GLY A CA 1
ATOM 2465 C C . GLY A 1 310 ? -12.862 -1.653 -7.073 1.00 94.81 310 GLY A C 1
ATOM 2466 O O . GLY A 1 310 ? -12.920 -0.752 -6.240 1.00 94.81 310 GLY A O 1
ATOM 2467 N N . GLN A 1 311 ? -11.944 -2.619 -6.996 1.00 95.38 311 GLN A N 1
ATOM 2468 C CA . GLN A 1 311 ? -10.894 -2.710 -5.973 1.00 95.38 311 GLN A CA 1
ATOM 2469 C C . GLN A 1 311 ? -9.572 -2.074 -6.415 1.00 95.38 311 GLN A C 1
ATOM 2471 O O . GLN A 1 311 ? -8.700 -1.842 -5.576 1.00 95.38 311 GLN A O 1
ATOM 2476 N N . PHE A 1 312 ? -9.408 -1.748 -7.697 1.00 96.19 312 PHE A N 1
ATOM 2477 C CA . PHE A 1 312 ? -8.186 -1.112 -8.173 1.00 96.19 312 PHE A CA 1
ATOM 2478 C C . PHE A 1 312 ? -8.112 0.359 -7.750 1.00 96.19 312 PHE A C 1
ATOM 2480 O O . PHE A 1 312 ? -9.127 1.045 -7.589 1.00 96.19 312 PHE A O 1
ATOM 2487 N N . ILE A 1 313 ? -6.892 0.831 -7.521 1.00 94.31 313 ILE A N 1
ATOM 2488 C CA . ILE A 1 313 ? -6.570 2.236 -7.275 1.00 94.31 313 ILE A CA 1
ATOM 2489 C C . ILE A 1 313 ? -6.022 2.813 -8.582 1.00 94.31 313 ILE A C 1
ATOM 2491 O O . ILE A 1 313 ? -5.085 2.254 -9.147 1.00 94.31 313 ILE A O 1
ATOM 2495 N N . GLY A 1 314 ? -6.585 3.937 -9.037 1.00 83.12 314 GLY A N 1
ATOM 2496 C CA . GLY A 1 314 ? -6.206 4.565 -10.311 1.00 83.12 314 GLY A CA 1
ATOM 2497 C C . GLY A 1 314 ? -6.862 3.954 -11.554 1.00 83.12 314 GLY A C 1
ATOM 2498 O O . GLY A 1 314 ? -6.360 4.157 -12.655 1.00 83.12 314 GLY A O 1
ATOM 2499 N N . GLU A 1 315 ? -7.972 3.231 -11.379 1.00 83.31 315 GLU A N 1
ATOM 2500 C C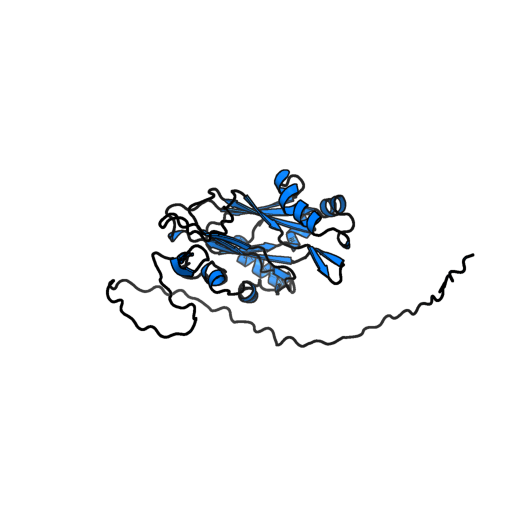A . GLU A 1 315 ? -8.857 2.747 -12.451 1.00 83.31 315 GLU A CA 1
ATOM 2501 C C . GLU A 1 315 ? -10.250 3.383 -12.347 1.00 83.31 315 GLU A C 1
ATOM 2503 O O . GLU A 1 315 ? -10.656 3.729 -11.209 1.00 83.31 315 GLU A O 1
#

Nearest PDB structures (foldseek):
  8ond-assembly1_A  TM=2.439E-01  e=4.204E-01  Bdellovibrio bacteriovorus HD100
  4moa-assembly1_A  TM=3.408E-01  e=1.744E+00  Bacillus thuringiensis serovar israelensis
  7yl5-assembly2_B  TM=2.707E-01  e=1.964E+00  Lactococcus lactis subsp. lactis
  7yl4-assembly2_B  TM=2.702E-01  e=2.346E+00  Lactococcus lactis subsp. lactis

Sequence (315 aa):
MKKVYIILLLLVMTISAGCGTGTTSSHNTEADIELDKPSVTITENNTLGKDVSDIESEKNSSDNSDDRIIDSGFWVNELKTDNGMVWKYTPLISPKVAGVFDCEDDAKFVFSYEYSGYNRPDGTKTATLKSYGCQFIYVSNPMLGYNADEEVYPTQEKQIKETFSLTANNGINKLGIYDVGCITFALYKDLYPEYPEMKLQVYGIPNNLIEQRFGDITKCDGRAYKDFLVKDCPNEDFVSCVYLGEKYITDTSIFYIDYKKMAEENDCGQFLLVLKVSKTTGFAYLMNGDNCYNISDNEKYQVWKQEHIGQFIGE

pLDDT: mean 72.62, std 24.95, range [22.45, 98.44]

Radius of gyration: 25.28 Å; Cα contacts (8 Å, |Δi|>4): 505; chains: 1; bounding box: 100×48×66 Å

Solvent-accessible surface area (backbone atoms only — not comparable to full-atom values): 19558 Å² total; per-residue (Å²): 135,88,87,82,86,84,84,84,85,79,88,82,91,81,90,82,90,75,92,69,94,72,92,78,77,81,74,76,69,73,77,82,77,79,74,77,79,80,87,75,84,85,76,86,86,82,85,85,90,85,79,96,80,84,89,78,86,85,92,75,97,66,104,60,98,69,78,74,43,75,54,93,60,20,46,42,44,86,40,84,52,100,91,44,80,43,61,46,73,37,59,54,71,83,80,76,59,88,69,45,61,36,54,56,42,56,74,68,68,53,60,74,69,74,35,37,75,72,65,50,59,53,34,45,41,79,47,86,74,85,68,87,67,38,64,49,74,41,82,46,59,79,87,77,59,84,50,90,81,63,81,65,63,71,51,53,51,64,43,79,41,53,76,50,54,81,37,70,58,98,82,38,35,41,74,48,83,59,32,32,40,37,36,20,32,31,60,45,56,92,78,34,99,57,71,65,60,35,35,44,32,40,31,30,38,32,42,69,56,50,37,73,74,48,52,59,57,48,75,45,55,69,63,63,54,49,44,40,65,74,43,50,39,61,74,58,71,37,73,87,39,44,84,60,35,54,40,77,59,87,62,61,41,69,33,33,35,57,45,44,61,52,22,73,76,60,52,29,66,47,42,36,40,36,42,37,35,76,54,52,71,53,45,44,39,24,38,39,39,67,41,39,24,34,76,76,34,66,71,49,26,54,55,46,45,66,79,44,44,89,36,38,49,50,109

Secondary structure (DSSP, 8-state):
----------------------------------------------------------------S---EEETTEEEEEEEETTEEEEEEEE--SSPPTT---HHHHHTT--GGGGTTTTPPTTEEE----S---EEEEE--SSS---S-----PPPSEEEEESS-EEEETTEEEE---SEEEEEEEE-GGG-SS---EEEEEEEEEHHHHHHHHSSGGG--HHHHHHIIIIIHHHTTTTTSEEEEEEE--SSEEEEEEHHHHHHHHTEEEEEEEEEES-SSS-EEEEEEEEEEEES-HHHHHHHHHHTGGGBS--

Mean predicted aligned error: 13.71 Å

Foldseek 3Di:
DDDDDDDDDDDDDDDDDDPDDDDDDDPPDDPDPLDDDDDDPDDDDDDDDDDDDDDDDDDDDDPDPPPFDDDLQWGWDWDQDPVGIWIDTFGHDPPDDQLADGRVCVVVVNDNCVSLSVLPAWQWDWDDQQDDDPKDWDDAQPPPDDIPVDPPPQFDLKDKDWLWAQHADPLFTDTDDFQKWKKFKDWRVSSFPDFWWKKKWKWFQAPVNCCVQANRRRNRDRVSVVCCRGPVCVVVVNPNIHGQFMDTDPDGDMAMERVNVSCVVRNGPIMMIMMGIPDRHGTIMMMGTSTGIHRNGVVSNVVSCVVCVVRYTND